Protein AF-A0AAU6Q3C9-F1 (afdb_monomer_lite)

Structure (mmCIF, N/CA/C/O backbone):
data_AF-A0AAU6Q3C9-F1
#
_entry.id   AF-A0AAU6Q3C9-F1
#
loop_
_atom_site.group_PDB
_atom_site.id
_atom_site.type_symbol
_atom_site.label_atom_id
_atom_site.label_alt_id
_atom_site.label_comp_id
_atom_site.label_asym_id
_atom_site.label_entity_id
_atom_site.label_seq_id
_atom_site.pdbx_PDB_ins_code
_atom_site.Cartn_x
_atom_site.Cartn_y
_atom_site.Cartn_z
_atom_site.occupancy
_atom_site.B_iso_or_equiv
_atom_site.auth_seq_id
_atom_site.auth_comp_id
_atom_site.auth_asym_id
_atom_site.auth_atom_id
_atom_site.pdbx_PDB_model_num
ATOM 1 N N . MET A 1 1 ? 7.154 -65.036 -29.642 1.00 40.91 1 MET A N 1
ATOM 2 C CA . MET A 1 1 ? 7.394 -64.283 -28.390 1.00 40.91 1 MET A CA 1
ATOM 3 C C . MET A 1 1 ? 7.791 -62.856 -28.754 1.00 40.91 1 MET A C 1
ATOM 5 O O . MET A 1 1 ? 8.910 -62.648 -29.196 1.00 40.91 1 MET A O 1
ATOM 9 N N . LYS A 1 2 ? 6.870 -61.889 -28.672 1.00 37.84 2 LYS A N 1
ATOM 10 C CA . LYS A 1 2 ? 7.148 -60.463 -28.916 1.00 37.84 2 LYS A CA 1
ATOM 11 C C . LYS A 1 2 ? 6.721 -59.708 -27.660 1.00 37.84 2 LYS A C 1
ATOM 13 O O . LYS A 1 2 ? 5.546 -59.730 -27.311 1.00 37.84 2 LYS A O 1
ATOM 18 N N . ARG A 1 3 ? 7.694 -59.165 -26.924 1.00 42.47 3 ARG A N 1
ATOM 19 C CA . ARG A 1 3 ? 7.469 -58.425 -25.677 1.00 42.47 3 ARG A CA 1
ATOM 20 C C . ARG A 1 3 ? 6.943 -57.035 -26.036 1.00 42.47 3 ARG A C 1
ATOM 22 O O . ARG A 1 3 ? 7.649 -56.276 -26.691 1.00 42.47 3 ARG A O 1
ATOM 29 N N . ALA A 1 4 ? 5.707 -56.739 -25.646 1.00 44.25 4 ALA A N 1
ATOM 30 C CA . ALA A 1 4 ? 5.153 -55.394 -25.712 1.00 44.25 4 ALA A CA 1
ATOM 31 C C . ALA A 1 4 ? 5.785 -54.554 -24.593 1.00 44.25 4 ALA A C 1
ATOM 33 O O . ALA A 1 4 ? 5.756 -54.935 -23.424 1.00 44.25 4 ALA A O 1
ATOM 34 N N . MET A 1 5 ? 6.420 -53.454 -24.982 1.00 45.34 5 MET A N 1
ATOM 35 C CA . MET A 1 5 ? 7.133 -52.533 -24.108 1.00 45.34 5 MET A CA 1
ATOM 36 C C . MET A 1 5 ? 6.183 -51.381 -23.773 1.00 45.34 5 MET A C 1
ATOM 38 O O . MET A 1 5 ? 5.871 -50.558 -24.631 1.00 45.34 5 MET A O 1
ATOM 42 N N . SER A 1 6 ? 5.666 -51.371 -22.545 1.00 46.47 6 SER A N 1
ATOM 43 C CA . SER A 1 6 ? 4.782 -50.320 -22.040 1.00 46.47 6 SER A CA 1
ATOM 44 C C . SER A 1 6 ? 5.583 -49.046 -21.768 1.00 46.47 6 SER A C 1
ATOM 46 O O . SER A 1 6 ? 6.403 -49.009 -20.854 1.00 46.47 6 SER A O 1
ATOM 48 N N . PHE A 1 7 ? 5.337 -47.997 -22.550 1.00 49.66 7 PHE A N 1
ATOM 49 C CA . PHE A 1 7 ? 5.794 -46.640 -22.253 1.00 49.66 7 PHE A CA 1
ATOM 50 C C . PHE A 1 7 ? 4.803 -45.982 -21.282 1.00 49.66 7 PHE A C 1
ATOM 52 O O . PHE A 1 7 ? 3.670 -45.679 -21.648 1.00 49.66 7 PHE A O 1
ATOM 59 N N . LEU A 1 8 ? 5.229 -45.768 -20.037 1.00 48.19 8 LEU A N 1
ATOM 60 C CA . LEU A 1 8 ? 4.531 -44.922 -19.068 1.00 48.19 8 LEU A CA 1
ATOM 61 C C . LEU A 1 8 ? 4.905 -43.457 -19.343 1.00 48.19 8 LEU A C 1
ATOM 63 O O . LEU A 1 8 ? 6.024 -43.037 -19.055 1.00 48.19 8 LEU A O 1
ATOM 67 N N . LEU A 1 9 ? 3.973 -42.682 -19.907 1.00 51.34 9 LEU A N 1
ATOM 68 C CA . LEU A 1 9 ? 4.063 -41.221 -19.941 1.00 51.34 9 LEU A CA 1
ATOM 69 C C . LEU A 1 9 ? 3.836 -40.682 -18.520 1.00 51.34 9 LEU A C 1
ATOM 71 O O . LEU A 1 9 ? 2.717 -40.710 -18.010 1.00 51.34 9 LEU A O 1
ATOM 75 N N . ALA A 1 10 ? 4.891 -40.176 -17.885 1.00 49.44 10 ALA A N 1
ATOM 76 C CA . ALA A 1 10 ? 4.773 -39.378 -16.672 1.00 49.44 10 ALA A CA 1
ATOM 77 C C . ALA A 1 10 ? 4.297 -37.967 -17.054 1.00 49.44 10 ALA A C 1
ATOM 79 O O . ALA A 1 10 ? 5.050 -37.178 -17.622 1.00 49.44 10 ALA A O 1
ATOM 80 N N . LEU A 1 11 ? 3.028 -37.668 -16.773 1.00 54.16 11 LEU A N 1
ATOM 81 C CA . LEU A 1 11 ? 2.445 -36.337 -16.914 1.00 54.16 11 LEU A CA 1
ATOM 82 C C . LEU A 1 11 ? 3.005 -35.439 -15.796 1.00 54.16 11 LEU A C 1
ATOM 84 O O . LEU A 1 11 ? 2.551 -35.483 -14.653 1.00 54.16 11 LEU A O 1
ATOM 88 N N . SER A 1 12 ? 4.027 -34.644 -16.099 1.00 46.59 12 SER A N 1
ATOM 89 C CA . SER A 1 12 ? 4.549 -33.611 -15.204 1.00 46.59 12 SER A CA 1
ATOM 90 C C . SER A 1 12 ? 3.593 -32.416 -15.191 1.00 46.59 12 SER A C 1
ATOM 92 O O . SER A 1 12 ? 3.668 -31.519 -16.028 1.00 46.59 12 SER A O 1
ATOM 94 N N . ALA A 1 13 ? 2.661 -32.411 -14.237 1.00 45.19 13 ALA A N 1
ATOM 95 C CA . ALA A 1 13 ? 1.837 -31.243 -13.953 1.00 45.19 13 ALA A CA 1
ATOM 96 C C . ALA A 1 13 ? 2.734 -30.090 -13.452 1.00 45.19 13 ALA A C 1
ATOM 98 O O . ALA A 1 13 ? 3.523 -30.298 -12.525 1.00 45.19 13 ALA A O 1
ATOM 99 N N . PRO A 1 14 ? 2.642 -28.876 -14.025 1.00 49.66 14 PRO A N 1
ATOM 100 C CA . PRO A 1 14 ? 3.373 -27.733 -13.505 1.00 49.66 14 PRO A CA 1
ATOM 101 C C . PRO A 1 14 ? 2.814 -27.373 -12.124 1.00 49.66 14 PRO A C 1
ATOM 103 O O . PRO A 1 14 ? 1.650 -27.002 -11.983 1.00 49.66 14 PRO A O 1
ATOM 106 N N . LEU A 1 15 ? 3.659 -27.478 -11.098 1.00 40.69 15 LEU A N 1
ATOM 107 C CA . LEU A 1 15 ? 3.404 -26.908 -9.779 1.00 40.69 15 LEU A CA 1
ATOM 108 C C . LEU A 1 15 ? 3.363 -25.385 -9.933 1.00 40.69 15 LEU A C 1
ATOM 110 O O . LEU A 1 15 ? 4.396 -24.718 -9.947 1.00 40.69 15 LEU A O 1
ATOM 114 N N . TRP A 1 16 ? 2.167 -24.826 -10.100 1.00 38.38 16 TRP A N 1
ATOM 115 C CA . TRP A 1 16 ? 1.968 -23.389 -9.980 1.00 38.38 16 TRP A CA 1
ATOM 116 C C . TRP A 1 16 ? 2.283 -22.992 -8.540 1.00 38.38 16 TRP A C 1
ATOM 118 O O . TRP A 1 16 ? 1.549 -23.336 -7.612 1.00 38.38 16 TRP A O 1
ATOM 128 N N . ALA A 1 17 ? 3.401 -22.291 -8.355 1.00 35.28 17 ALA A N 1
ATOM 129 C CA . ALA A 1 17 ? 3.717 -21.622 -7.107 1.00 35.28 17 ALA A CA 1
ATOM 130 C C . ALA A 1 17 ? 2.558 -20.672 -6.783 1.00 35.28 17 ALA A C 1
ATOM 132 O O . ALA A 1 17 ? 2.363 -19.660 -7.458 1.00 35.28 17 ALA A O 1
ATOM 133 N N . ARG A 1 18 ? 1.744 -21.024 -5.784 1.00 41.12 18 ARG A N 1
ATOM 134 C CA . ARG A 1 18 ? 0.745 -20.104 -5.245 1.00 41.12 18 ARG A CA 1
ATOM 135 C C . ARG A 1 18 ? 1.505 -18.930 -4.640 1.00 41.12 18 ARG A C 1
ATOM 137 O O . ARG A 1 18 ? 2.327 -19.130 -3.747 1.00 41.12 18 ARG A O 1
ATOM 144 N N . ALA A 1 19 ? 1.261 -17.725 -5.150 1.00 52.22 19 ALA A N 1
ATOM 145 C CA . ALA A 1 19 ? 1.649 -16.513 -4.449 1.00 52.22 19 ALA A CA 1
ATOM 146 C C . ALA A 1 19 ? 0.976 -16.566 -3.070 1.00 52.22 19 ALA A C 1
ATOM 148 O O . ALA A 1 19 ? -0.243 -16.694 -2.990 1.00 52.22 19 ALA A O 1
ATOM 149 N N . GLY A 1 20 ? 1.780 -16.601 -2.008 1.00 60.16 20 GLY A N 1
ATOM 150 C CA . GLY A 1 20 ? 1.268 -16.696 -0.645 1.00 60.16 20 GLY A CA 1
ATOM 151 C C . GLY A 1 20 ? 0.524 -15.423 -0.258 1.00 60.16 20 GLY A C 1
ATOM 152 O O . GLY A 1 20 ? 0.929 -14.329 -0.659 1.00 60.16 20 GLY A O 1
ATOM 153 N N . ALA A 1 21 ? -0.538 -15.582 0.528 1.00 72.38 21 ALA A N 1
ATOM 154 C CA . ALA A 1 21 ? -1.283 -14.480 1.117 1.00 72.38 21 ALA A CA 1
ATOM 155 C C . ALA A 1 21 ? -0.348 -13.484 1.800 1.00 72.38 21 ALA A C 1
ATOM 157 O O . ALA A 1 21 ? 0.540 -13.866 2.569 1.00 72.38 21 ALA A O 1
ATOM 158 N N . VAL A 1 22 ? -0.552 -12.196 1.529 1.00 88.69 22 VAL A N 1
ATOM 159 C CA . VAL A 1 22 ? 0.154 -11.143 2.255 1.00 88.69 22 VAL A CA 1
ATOM 160 C C . VAL A 1 22 ? -0.596 -10.869 3.545 1.00 88.69 22 VAL A C 1
ATOM 162 O O . VAL A 1 22 ? -1.643 -10.225 3.540 1.00 88.69 22 VAL A O 1
ATOM 165 N N . SER A 1 23 ? -0.037 -11.337 4.655 1.00 91.06 23 SER A N 1
ATOM 166 C CA . SER A 1 23 ? -0.514 -11.010 5.996 1.00 91.06 23 SER A CA 1
ATOM 167 C C . SER A 1 23 ? 0.362 -9.930 6.623 1.00 91.06 23 SER A C 1
ATOM 169 O O . SER A 1 23 ? 1.588 -10.035 6.640 1.00 91.06 23 SER A O 1
ATOM 171 N N . VAL A 1 24 ? -0.278 -8.894 7.159 1.00 92.19 24 VAL A N 1
ATOM 172 C CA . VAL A 1 24 ? 0.347 -7.846 7.967 1.00 92.19 24 VAL A CA 1
ATOM 173 C C . VAL A 1 24 ? -0.228 -7.911 9.375 1.00 92.19 24 VAL A C 1
ATOM 175 O O . VAL A 1 24 ? -1.440 -7.919 9.572 1.00 92.19 24 VAL A O 1
ATOM 178 N N . SER A 1 25 ? 0.642 -7.975 10.372 1.00 94.62 25 SER A N 1
ATOM 179 C CA . SER A 1 25 ? 0.237 -8.020 11.775 1.00 94.62 25 SER A CA 1
ATOM 180 C C . SER A 1 25 ? 1.236 -7.275 12.635 1.00 94.62 25 SER A C 1
ATOM 182 O O . SER A 1 25 ? 2.429 -7.250 12.326 1.00 94.62 25 SER A O 1
ATOM 184 N N . GLY A 1 26 ? 0.763 -6.704 13.732 1.00 95.06 26 GLY A N 1
ATOM 185 C CA . GLY A 1 26 ? 1.605 -5.894 14.592 1.00 95.06 26 GLY A CA 1
ATOM 186 C C . GLY A 1 26 ? 0.891 -5.403 15.835 1.00 95.06 26 GLY A C 1
ATOM 187 O O . GLY A 1 26 ? -0.213 -5.847 16.154 1.00 95.06 26 GLY A O 1
ATOM 188 N N . ALA A 1 27 ? 1.552 -4.486 16.530 1.00 95.50 27 ALA A N 1
ATOM 189 C CA . ALA A 1 27 ? 1.022 -3.833 17.712 1.00 95.50 27 ALA A CA 1
ATOM 190 C C . ALA A 1 27 ? 0.244 -2.564 17.343 1.00 95.50 27 ALA A C 1
ATOM 192 O O . ALA A 1 27 ? 0.557 -1.890 16.359 1.00 95.50 27 ALA A O 1
ATOM 193 N N . VAL A 1 28 ? -0.746 -2.221 18.160 1.00 94.81 28 VAL A N 1
ATOM 194 C CA . VAL A 1 28 ? -1.451 -0.938 18.099 1.00 94.81 28 VAL A CA 1
ATOM 195 C C . VAL A 1 28 ? -0.877 -0.026 19.176 1.00 94.81 28 VAL A C 1
ATOM 197 O O . VAL A 1 28 ? -0.826 -0.392 20.348 1.00 94.81 28 VAL A O 1
ATOM 200 N N . ALA A 1 29 ? -0.435 1.162 18.781 1.00 91.25 29 ALA A N 1
ATOM 201 C CA . ALA A 1 29 ? -0.008 2.213 19.687 1.00 91.25 29 ALA A CA 1
ATOM 202 C C . ALA A 1 29 ? -1.079 3.308 19.739 1.00 91.25 29 ALA A C 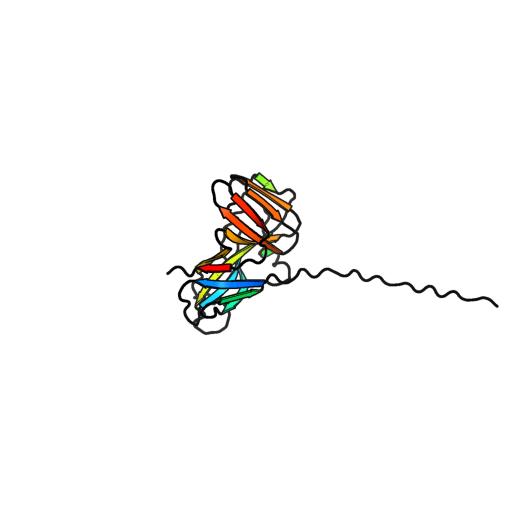1
ATOM 204 O O . ALA A 1 29 ? -1.427 3.913 18.723 1.00 91.25 29 ALA A O 1
ATOM 205 N N . GLY A 1 30 ? -1.595 3.562 20.941 1.00 86.44 30 GLY A N 1
ATOM 206 C CA . GLY A 1 30 ? -2.732 4.451 21.179 1.00 86.44 30 GLY A CA 1
ATOM 207 C C . GLY A 1 30 ? -3.953 3.687 21.688 1.00 86.44 30 GLY A C 1
ATOM 208 O O . GLY A 1 30 ? -3.883 2.491 21.952 1.00 86.44 30 GLY A O 1
ATOM 209 N N . GLU A 1 31 ? -5.064 4.396 21.854 1.00 84.81 31 GLU A N 1
ATOM 210 C CA . GLU A 1 31 ? -6.320 3.820 22.335 1.00 84.81 31 GLU A CA 1
ATOM 211 C C . GLU A 1 31 ? -7.266 3.618 21.148 1.00 84.81 31 GLU A C 1
ATOM 213 O O . GLU A 1 31 ? -7.637 4.573 20.462 1.00 84.81 31 GLU A O 1
ATOM 218 N N . ALA A 1 32 ? -7.618 2.362 20.875 1.00 86.31 32 ALA A N 1
ATOM 219 C CA . ALA A 1 32 ? -8.642 2.008 19.904 1.00 86.31 32 ALA A CA 1
ATOM 220 C C . ALA A 1 32 ? -9.980 1.854 20.633 1.00 86.31 32 ALA A C 1
ATOM 222 O O . ALA A 1 32 ? -10.079 1.081 21.586 1.00 86.31 32 ALA A O 1
ATOM 223 N N . ALA A 1 33 ? -11.023 2.546 20.170 1.00 88.69 33 ALA A N 1
ATOM 224 C CA . ALA A 1 33 ? -12.377 2.239 20.623 1.00 88.69 33 ALA A CA 1
ATOM 225 C C . ALA A 1 33 ? -12.741 0.790 20.227 1.00 88.69 33 ALA A C 1
ATOM 227 O O . ALA A 1 33 ? -12.234 0.321 19.203 1.00 88.69 33 ALA A O 1
ATOM 228 N N . PRO A 1 34 ? -13.623 0.093 20.970 1.00 87.50 34 PRO A N 1
ATOM 229 C CA . PRO A 1 34 ? -13.934 -1.322 20.727 1.00 87.50 34 PRO A CA 1
ATOM 230 C C . PRO A 1 34 ? -14.396 -1.648 19.300 1.00 87.50 34 PRO A C 1
ATOM 232 O O . PRO A 1 34 ? -14.120 -2.735 18.807 1.00 87.50 34 PRO A O 1
ATOM 235 N N . GLU A 1 35 ? -15.045 -0.693 18.631 1.00 92.69 35 GLU A N 1
ATOM 236 C CA . GLU A 1 35 ? -15.566 -0.844 17.266 1.00 92.69 35 GLU A CA 1
ATOM 237 C C . GLU A 1 35 ? -14.577 -0.372 16.189 1.00 92.69 35 GLU A C 1
ATOM 239 O O . GLU A 1 35 ? -14.930 -0.223 15.019 1.00 92.69 35 GLU A O 1
ATOM 244 N N . THR A 1 36 ? -13.327 -0.086 16.564 1.00 94.81 36 THR A N 1
ATOM 245 C CA . THR A 1 36 ? -12.322 0.372 15.604 1.00 94.81 36 THR A CA 1
ATOM 246 C C . THR A 1 36 ? -11.863 -0.792 14.743 1.00 94.81 36 THR A C 1
ATOM 248 O O . THR A 1 36 ? -11.388 -1.816 15.242 1.00 94.81 36 THR A O 1
ATOM 251 N N . ARG A 1 37 ? -11.919 -0.599 13.429 1.00 96.31 37 ARG A N 1
ATOM 252 C CA . ARG A 1 37 ? -11.448 -1.577 12.450 1.00 96.31 37 ARG A CA 1
ATOM 253 C C . ARG A 1 37 ? -10.316 -1.001 11.621 1.00 96.31 37 ARG A C 1
ATOM 255 O O . ARG A 1 37 ? -10.262 0.205 11.385 1.00 96.31 37 ARG A O 1
ATOM 262 N N . LEU A 1 38 ? -9.398 -1.868 11.214 1.00 96.75 38 LEU A N 1
ATOM 263 C CA . LEU A 1 38 ? -8.338 -1.579 10.258 1.00 96.75 38 LEU A CA 1
ATOM 264 C C . LEU A 1 38 ? -8.723 -2.186 8.915 1.00 96.75 38 LEU A C 1
ATOM 266 O O . LEU A 1 38 ? -8.904 -3.398 8.812 1.00 96.75 38 LEU A O 1
ATOM 270 N N . ALA A 1 39 ? -8.754 -1.346 7.889 1.00 97.31 39 ALA A N 1
ATOM 271 C CA . ALA A 1 39 ? -9.045 -1.732 6.523 1.00 97.31 39 ALA A CA 1
ATOM 272 C C . ALA A 1 39 ? -7.857 -1.433 5.609 1.00 97.31 39 ALA A C 1
ATOM 274 O O . ALA A 1 39 ? -7.250 -0.361 5.672 1.00 97.31 39 ALA A O 1
ATOM 275 N N . ALA A 1 40 ? -7.566 -2.364 4.708 1.00 97.56 40 ALA A N 1
ATOM 276 C CA . ALA A 1 40 ? -6.648 -2.154 3.603 1.00 97.56 40 ALA A CA 1
ATOM 277 C C . ALA A 1 40 ? -7.446 -1.798 2.350 1.00 97.56 40 ALA A C 1
ATOM 279 O O . ALA A 1 40 ? -8.340 -2.540 1.940 1.00 97.56 40 ALA A O 1
ATOM 280 N N . TRP A 1 41 ? -7.109 -0.673 1.731 1.00 98.12 41 TRP A N 1
ATOM 281 C CA . TRP A 1 41 ? -7.816 -0.132 0.578 1.00 98.12 41 TRP A CA 1
ATOM 2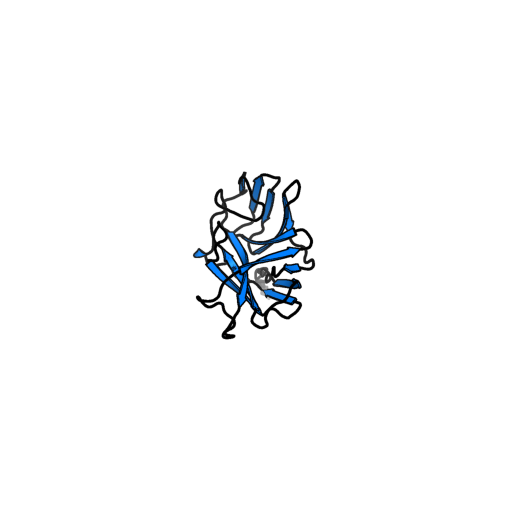82 C C . TRP A 1 41 ? -6.894 -0.057 -0.626 1.00 98.12 41 TRP A C 1
ATOM 284 O O . TRP A 1 41 ? -5.785 0.465 -0.528 1.00 98.12 41 TRP A O 1
ATOM 294 N N . ALA A 1 42 ? -7.386 -0.516 -1.776 1.00 98.19 42 ALA A N 1
ATOM 295 C CA . ALA A 1 42 ? -6.833 -0.102 -3.054 1.00 98.19 42 ALA A CA 1
ATOM 296 C C . ALA A 1 42 ? -7.072 1.401 -3.216 1.00 98.19 42 ALA A C 1
ATOM 298 O O . ALA A 1 42 ? -8.194 1.877 -2.997 1.00 98.19 42 ALA A O 1
ATOM 299 N N . VAL A 1 43 ? -6.034 2.132 -3.614 1.00 98.00 43 VAL A N 1
ATOM 300 C CA . VAL A 1 43 ? -6.106 3.584 -3.789 1.00 98.00 43 VAL A CA 1
ATOM 301 C C . VAL A 1 43 ? -5.817 4.016 -5.221 1.00 98.00 43 VAL A C 1
ATOM 303 O O . VAL A 1 43 ? -5.179 3.302 -5.997 1.00 98.00 43 VAL A O 1
ATOM 306 N N . SER A 1 44 ? -6.308 5.202 -5.577 1.00 95.56 44 SER A N 1
ATOM 307 C CA . SER A 1 44 ? -5.952 5.871 -6.826 1.00 95.56 44 SER A CA 1
ATOM 308 C C . SER A 1 44 ? -4.456 6.223 -6.845 1.00 95.56 44 SER A C 1
ATOM 310 O O . SER A 1 44 ? -3.826 6.248 -5.785 1.00 95.56 44 SER A O 1
ATOM 312 N N . PRO A 1 45 ? -3.883 6.591 -8.009 1.00 91.88 45 PRO A N 1
ATOM 313 C CA . PRO A 1 45 ? -2.496 7.057 -8.092 1.00 91.88 45 PRO A CA 1
ATOM 314 C C . PRO A 1 45 ? -2.166 8.258 -7.203 1.00 91.88 45 PRO A C 1
ATOM 316 O O . PRO A 1 45 ? -0.991 8.568 -7.081 1.00 91.88 45 PRO A O 1
ATOM 319 N N . PHE A 1 46 ? -3.182 8.927 -6.640 1.00 90.00 46 PHE A N 1
ATOM 320 C CA . PHE A 1 46 ? -3.083 10.089 -5.755 1.00 90.00 46 PHE A CA 1
ATOM 321 C C . PHE A 1 46 ? -3.444 9.760 -4.294 1.00 90.00 46 PHE A C 1
ATOM 323 O O . PHE A 1 46 ? -3.630 10.661 -3.478 1.00 90.00 46 PHE A O 1
ATOM 330 N N . GLY A 1 47 ? -3.612 8.477 -3.957 1.00 91.75 47 GLY A N 1
ATOM 331 C CA . GLY A 1 47 ? -3.893 8.017 -2.597 1.00 91.75 47 GLY A CA 1
ATOM 332 C C . GLY A 1 47 ? -5.358 8.074 -2.156 1.00 91.75 47 GLY A C 1
ATOM 333 O O . GLY A 1 47 ? -5.624 7.876 -0.973 1.00 91.75 47 GLY A O 1
ATOM 334 N N . GLN A 1 48 ? -6.315 8.319 -3.057 1.00 94.88 48 GLN A N 1
ATOM 335 C CA . GLN A 1 48 ? -7.741 8.319 -2.700 1.00 94.88 48 GLN A CA 1
ATOM 336 C C . GLN A 1 48 ? -8.269 6.880 -2.570 1.00 94.88 48 GLN A C 1
ATOM 338 O O . GLN A 1 48 ? -8.020 6.087 -3.481 1.00 94.88 48 GLN A O 1
ATOM 343 N N . PRO A 1 49 ? -9.009 6.523 -1.503 1.00 96.56 49 PRO A N 1
ATOM 344 C CA . PRO A 1 49 ? -9.565 5.180 -1.338 1.00 96.56 49 PRO A CA 1
ATOM 345 C C . PRO A 1 49 ? -10.590 4.859 -2.432 1.00 96.56 49 PRO A C 1
ATOM 347 O O . PRO A 1 49 ? -11.522 5.625 -2.660 1.00 96.56 49 PRO A O 1
ATOM 350 N N . LEU A 1 50 ? -10.413 3.717 -3.106 1.00 96.81 50 LEU A N 1
ATOM 351 C CA . LEU A 1 50 ? -11.306 3.242 -4.170 1.00 96.81 50 LEU A CA 1
ATOM 352 C C . LEU A 1 50 ? -12.141 2.042 -3.726 1.00 96.81 50 LEU A C 1
ATOM 354 O O . LEU A 1 50 ? -13.354 2.023 -3.912 1.00 96.81 50 LEU A O 1
ATOM 358 N N . GLN A 1 51 ? -11.489 1.020 -3.166 1.00 96.88 51 GLN A N 1
ATOM 359 C CA . GLN A 1 51 ? -12.158 -0.209 -2.744 1.00 96.88 51 GLN A CA 1
ATOM 360 C C . GLN A 1 51 ? -11.422 -0.869 -1.577 1.00 96.88 51 GLN A C 1
ATOM 362 O O . GLN A 1 51 ? -10.202 -1.040 -1.635 1.00 96.88 51 GLN A O 1
ATOM 367 N N . ALA A 1 52 ? -12.167 -1.304 -0.559 1.00 96.38 52 ALA A N 1
ATOM 368 C CA . ALA A 1 52 ? -11.641 -2.175 0.482 1.00 96.38 52 ALA A CA 1
ATOM 369 C C . ALA A 1 52 ? -11.225 -3.530 -0.118 1.00 96.38 52 ALA A C 1
ATOM 371 O O . ALA A 1 52 ? -11.947 -4.132 -0.919 1.00 96.38 52 ALA A O 1
ATOM 372 N N . LEU A 1 53 ? -10.040 -3.995 0.260 1.00 96.31 53 LEU A N 1
ATOM 373 C CA . LEU A 1 53 ? -9.489 -5.293 -0.132 1.00 96.31 53 LEU A CA 1
ATOM 374 C C . LEU A 1 53 ? -9.524 -6.293 1.017 1.00 96.31 53 LEU A C 1
ATOM 376 O O . LEU A 1 53 ? -9.672 -7.489 0.786 1.00 96.31 53 LEU A O 1
ATOM 380 N N . ALA A 1 54 ? -9.350 -5.799 2.238 1.00 95.38 54 ALA A N 1
ATOM 381 C CA . ALA A 1 54 ? -9.357 -6.595 3.447 1.00 95.38 54 ALA A CA 1
ATOM 382 C C . ALA A 1 54 ? -9.713 -5.716 4.639 1.00 95.38 54 ALA A C 1
ATOM 384 O O . ALA A 1 54 ? -9.499 -4.501 4.615 1.00 95.38 54 ALA A O 1
ATOM 385 N N . ASP A 1 55 ? -10.212 -6.365 5.680 1.00 95.06 55 ASP A N 1
ATOM 386 C CA . ASP A 1 55 ? -10.683 -5.715 6.884 1.00 95.06 55 ASP A CA 1
ATOM 387 C C . ASP A 1 55 ? -10.431 -6.602 8.109 1.00 95.06 55 ASP A C 1
ATOM 389 O O . ASP A 1 55 ? -10.496 -7.831 8.022 1.00 95.06 55 ASP A O 1
ATOM 393 N N . SER A 1 56 ? -10.126 -5.986 9.248 1.00 94.81 56 SER A N 1
ATOM 394 C CA . SER A 1 56 ? -9.956 -6.667 10.528 1.00 94.81 56 SER A CA 1
ATOM 395 C C . SER A 1 56 ? -10.363 -5.766 11.690 1.00 94.81 56 SER A C 1
ATOM 397 O O . SER A 1 56 ? -10.012 -4.585 11.717 1.00 94.81 56 SER A O 1
ATOM 399 N N . ALA A 1 57 ? -11.039 -6.332 12.690 1.00 94.38 57 ALA A N 1
ATOM 400 C CA . ALA A 1 57 ? -11.223 -5.653 13.968 1.00 94.38 57 ALA A CA 1
ATOM 401 C C . ALA A 1 57 ? -9.863 -5.435 14.647 1.00 94.38 57 ALA A C 1
ATOM 403 O O . ALA A 1 57 ? -9.003 -6.322 14.623 1.00 94.38 57 ALA A O 1
ATOM 404 N N . LEU A 1 58 ? -9.675 -4.273 15.275 1.00 93.62 58 LEU A N 1
ATOM 405 C CA . LEU A 1 58 ? -8.537 -4.075 16.161 1.00 93.62 58 LEU A CA 1
ATOM 406 C C . LEU A 1 58 ? -8.794 -4.801 17.481 1.00 93.62 58 LEU A C 1
ATOM 408 O O . LEU A 1 58 ? -9.843 -4.656 18.101 1.00 93.62 58 LEU A O 1
ATOM 412 N N . THR A 1 59 ? -7.808 -5.569 17.929 1.00 84.69 59 THR A N 1
ATOM 413 C CA . THR A 1 59 ? -7.756 -6.061 19.310 1.00 84.69 59 THR A CA 1
ATOM 414 C C . THR A 1 59 ? -6.910 -5.087 20.124 1.00 84.69 59 THR A C 1
ATOM 416 O O . THR A 1 59 ? -6.011 -4.471 19.560 1.00 84.69 59 THR A O 1
ATOM 419 N N . ALA A 1 60 ? -7.210 -4.899 21.413 1.00 73.69 60 ALA A N 1
ATOM 420 C CA . ALA A 1 60 ? -6.745 -3.750 22.207 1.00 73.69 60 ALA A CA 1
ATOM 421 C C . ALA A 1 60 ? -5.255 -3.367 22.037 1.00 73.69 60 ALA A C 1
ATOM 423 O O . ALA A 1 60 ? -4.935 -2.184 22.044 1.00 73.69 60 ALA A O 1
ATOM 424 N N . ASP A 1 61 ? -4.356 -4.335 21.847 1.00 88.31 61 ASP A N 1
ATOM 425 C CA . ASP A 1 61 ? -2.922 -4.120 21.634 1.00 88.31 61 ASP A CA 1
ATOM 426 C C . ASP A 1 61 ? -2.407 -4.579 20.256 1.00 88.31 61 ASP A C 1
ATOM 428 O O . ASP A 1 61 ? -1.213 -4.436 19.984 1.00 88.31 61 ASP A O 1
ATOM 432 N N . ARG A 1 62 ? -3.248 -5.152 19.380 1.00 93.69 62 ARG A N 1
ATOM 433 C CA . ARG A 1 62 ? -2.803 -5.828 18.145 1.00 93.69 62 ARG A CA 1
ATOM 434 C C . ARG A 1 62 ? -3.759 -5.699 16.971 1.00 93.69 62 ARG A C 1
ATOM 436 O O . ARG A 1 62 ? -4.978 -5.623 17.118 1.00 93.69 62 ARG A O 1
ATOM 443 N N . PHE A 1 63 ? -3.182 -5.798 15.781 1.00 94.81 63 PHE A N 1
ATOM 444 C CA . PHE A 1 63 ? -3.911 -5.966 14.532 1.00 94.81 63 PHE A CA 1
ATOM 445 C C . PHE A 1 63 ? -3.357 -7.155 13.747 1.00 94.81 63 PHE A C 1
ATOM 447 O O . PHE A 1 63 ? -2.172 -7.490 13.843 1.00 94.81 63 PHE A O 1
ATOM 454 N N . ALA A 1 64 ? -4.213 -7.768 12.937 1.00 94.44 64 ALA A N 1
ATOM 455 C CA . ALA A 1 64 ? -3.829 -8.768 11.954 1.00 94.44 64 ALA A CA 1
ATOM 456 C C . ALA A 1 64 ? -4.780 -8.674 10.761 1.00 94.44 64 ALA A C 1
ATOM 458 O O . ALA A 1 64 ? -5.986 -8.845 10.912 1.00 94.44 64 ALA A O 1
ATOM 459 N N . LEU A 1 65 ? -4.232 -8.413 9.580 1.00 93.94 65 LEU A N 1
ATOM 460 C CA . LEU A 1 65 ? -4.977 -8.236 8.343 1.00 93.94 65 LEU A CA 1
ATOM 461 C C . LEU A 1 65 ? -4.312 -9.055 7.241 1.00 93.94 65 LEU A C 1
ATOM 463 O O . LEU A 1 65 ? -3.089 -9.074 7.120 1.00 93.94 65 LEU A O 1
ATOM 467 N N . THR A 1 66 ? -5.115 -9.736 6.430 1.00 94.81 66 THR A N 1
ATOM 468 C CA . THR A 1 66 ? -4.623 -10.545 5.309 1.00 94.81 66 THR A CA 1
ATOM 469 C C . THR A 1 66 ? -5.229 -10.036 4.015 1.00 94.81 66 THR A C 1
ATOM 471 O O . THR A 1 66 ? -6.447 -9.944 3.898 1.00 94.81 66 THR A O 1
ATOM 474 N N . LEU A 1 67 ? -4.375 -9.685 3.056 1.00 94.06 67 LEU A N 1
ATOM 475 C CA . LEU A 1 67 ? -4.788 -9.276 1.719 1.00 94.06 67 LEU A CA 1
ATOM 476 C C . LEU A 1 67 ? -5.187 -10.494 0.874 1.00 94.06 67 LEU A C 1
ATOM 478 O O . LEU A 1 67 ? -4.632 -11.576 1.072 1.00 94.06 67 LEU A O 1
ATOM 482 N N . PRO A 1 68 ? -6.095 -10.325 -0.103 1.00 92.81 68 PRO A N 1
ATOM 483 C CA . PRO A 1 68 ? -6.444 -11.394 -1.032 1.00 92.81 68 PRO A CA 1
ATOM 484 C C . PRO A 1 68 ? -5.243 -11.867 -1.863 1.00 92.81 68 PRO A C 1
ATOM 486 O O . PRO A 1 68 ? -4.492 -11.049 -2.393 1.00 92.81 68 PRO A O 1
ATOM 489 N N . ASP A 1 69 ? -5.123 -13.179 -2.077 1.00 89.44 69 ASP A N 1
ATOM 490 C CA . ASP A 1 69 ? -4.093 -13.771 -2.953 1.00 89.44 69 ASP A CA 1
ATOM 491 C C . ASP A 1 69 ? -4.257 -13.346 -4.418 1.00 89.44 69 ASP A C 1
ATOM 493 O O . ASP A 1 69 ? -3.294 -13.267 -5.184 1.00 89.44 69 ASP A O 1
ATOM 497 N N . ALA A 1 70 ? -5.506 -13.105 -4.824 1.00 90.81 70 ALA A N 1
ATOM 498 C CA . ALA A 1 70 ? -5.854 -12.767 -6.191 1.00 90.81 70 ALA A CA 1
ATOM 499 C C . ALA A 1 70 ? -5.349 -11.371 -6.578 1.00 90.81 70 ALA A C 1
ATOM 501 O O . ALA A 1 70 ? -5.308 -10.442 -5.770 1.00 90.81 70 ALA A O 1
ATOM 502 N N . ALA A 1 71 ? -5.028 -11.209 -7.863 1.00 94.19 71 ALA A N 1
ATOM 503 C CA . ALA A 1 71 ? -4.736 -9.898 -8.419 1.00 94.19 71 ALA A CA 1
ATOM 504 C C . ALA A 1 71 ? -5.936 -8.948 -8.221 1.00 94.19 71 ALA A C 1
ATOM 506 O O . ALA A 1 71 ? -7.075 -9.359 -8.472 1.00 94.19 71 ALA A O 1
ATOM 507 N N . PRO A 1 72 ? -5.710 -7.672 -7.856 1.00 96.31 72 PRO A N 1
ATOM 508 C CA . PRO A 1 72 ? -6.772 -6.670 -7.792 1.00 96.31 72 PRO A CA 1
ATOM 509 C C . PRO A 1 72 ? -7.528 -6.564 -9.118 1.00 96.31 72 PRO A C 1
ATOM 511 O O . PRO A 1 72 ? -6.944 -6.790 -10.179 1.00 96.31 72 PRO A O 1
ATOM 514 N N . ALA A 1 73 ? -8.811 -6.200 -9.091 1.00 96.81 73 ALA A N 1
ATOM 515 C CA . ALA A 1 73 ? -9.595 -5.992 -10.312 1.00 96.81 73 ALA A CA 1
ATOM 516 C C . ALA A 1 73 ? -8.937 -4.942 -11.227 1.00 96.81 73 ALA A C 1
ATOM 518 O O . ALA A 1 73 ? -8.338 -3.990 -10.736 1.00 96.81 73 ALA A O 1
ATOM 519 N N . GLU A 1 74 ? -9.079 -5.072 -12.550 1.00 96.62 74 GLU A N 1
ATOM 520 C CA . GLU A 1 74 ? -8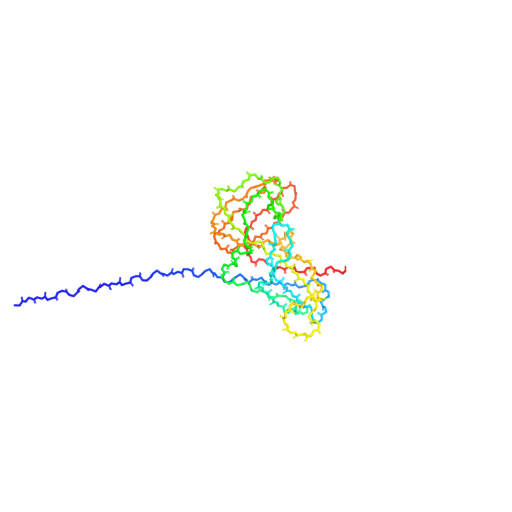.410 -4.179 -13.515 1.00 96.62 74 GLU A CA 1
ATOM 521 C C . GLU A 1 74 ? -8.714 -2.695 -13.288 1.00 96.62 74 GLU A C 1
ATOM 523 O O . GLU A 1 74 ? -7.811 -1.872 -13.360 1.00 96.62 74 GLU A O 1
ATOM 528 N N . ARG A 1 75 ? -9.951 -2.364 -12.899 1.00 97.06 75 ARG A N 1
ATOM 529 C CA . ARG A 1 75 ? -10.375 -0.995 -12.549 1.00 97.06 75 ARG A CA 1
ATOM 530 C C . ARG A 1 75 ? -9.625 -0.370 -11.361 1.00 97.06 75 ARG A C 1
ATOM 532 O O . ARG A 1 75 ? -9.707 0.835 -11.169 1.00 97.06 75 ARG A O 1
ATOM 539 N N . LEU A 1 76 ? -8.963 -1.183 -10.535 1.00 97.81 76 LEU A N 1
ATOM 540 C CA . LEU A 1 76 ? -8.160 -0.744 -9.386 1.00 97.81 76 LEU A CA 1
ATOM 541 C C . LEU A 1 76 ? -6.672 -0.627 -9.739 1.00 97.81 76 LEU A C 1
ATOM 543 O O . LEU A 1 76 ? -5.853 -0.308 -8.877 1.00 97.81 76 LEU A O 1
ATOM 547 N N . ARG A 1 77 ? -6.299 -0.952 -10.980 1.00 97.19 77 ARG A N 1
ATOM 548 C CA . ARG A 1 77 ? -4.924 -0.896 -11.465 1.00 97.19 77 ARG A CA 1
ATOM 549 C C . ARG A 1 77 ? -4.723 0.395 -12.243 1.00 97.19 77 ARG A C 1
ATOM 551 O O . ARG A 1 77 ? -5.606 0.843 -12.968 1.00 97.19 77 ARG A O 1
ATOM 558 N N . PHE A 1 78 ? -3.532 0.960 -12.142 1.00 97.56 78 PHE A N 1
ATOM 559 C CA . PHE A 1 78 ? -3.125 2.125 -12.916 1.00 97.56 78 PHE A CA 1
ATOM 560 C C . PHE A 1 78 ? -1.768 1.889 -13.566 1.00 97.56 78 PHE A C 1
ATOM 562 O O . PHE A 1 78 ? -0.946 1.136 -13.047 1.00 97.56 78 PHE A O 1
ATOM 569 N N . ALA A 1 79 ? -1.529 2.528 -14.711 1.00 97.81 79 ALA A N 1
ATOM 570 C CA . ALA A 1 79 ? -0.214 2.523 -15.341 1.00 97.81 79 ALA A CA 1
ATOM 571 C C . ALA A 1 79 ? 0.780 3.305 -14.472 1.00 97.81 79 ALA A C 1
ATOM 573 O O . ALA A 1 79 ? 0.511 4.449 -14.103 1.00 97.81 79 ALA A O 1
ATOM 574 N N . VAL A 1 80 ? 1.922 2.697 -14.152 1.00 97.81 80 VAL A N 1
ATOM 575 C CA . VAL A 1 80 ? 2.985 3.375 -13.405 1.00 97.81 80 VAL A CA 1
ATOM 576 C C . VAL A 1 80 ? 3.674 4.381 -14.326 1.00 97.81 80 VAL A C 1
ATOM 578 O O . VAL A 1 80 ? 4.171 4.014 -15.389 1.00 97.81 80 VAL A O 1
ATOM 581 N N . GLY A 1 81 ? 3.717 5.645 -13.911 1.00 96.38 81 GLY A N 1
ATOM 582 C CA . GLY A 1 81 ? 4.336 6.730 -14.669 1.00 96.38 81 GLY A CA 1
ATOM 583 C C . GLY A 1 81 ? 4.482 8.006 -13.841 1.00 96.38 81 GLY A C 1
ATOM 584 O O . GLY A 1 81 ? 4.460 7.966 -12.615 1.00 96.38 81 GLY A O 1
ATOM 585 N N . GLU A 1 82 ? 4.558 9.153 -14.514 1.00 94.94 82 GLU A N 1
ATOM 586 C CA . GLU A 1 82 ? 4.765 10.474 -13.890 1.00 94.94 82 GLU A CA 1
ATOM 587 C C . GLU A 1 82 ? 3.690 10.871 -12.864 1.00 94.94 82 GLU A C 1
ATOM 589 O O . GLU A 1 82 ? 3.937 11.697 -11.993 1.00 94.94 82 GLU A O 1
ATOM 594 N N . ARG A 1 83 ? 2.490 10.284 -12.955 1.00 92.62 83 ARG A N 1
ATOM 595 C CA . ARG A 1 83 ? 1.373 10.542 -12.030 1.00 92.62 83 ARG A CA 1
ATOM 596 C C . ARG A 1 83 ? 1.352 9.616 -10.813 1.00 92.62 83 ARG A C 1
ATOM 598 O O . ARG A 1 83 ? 0.453 9.740 -9.989 1.00 92.62 83 ARG A O 1
ATOM 605 N N . THR A 1 84 ? 2.281 8.670 -10.714 1.00 94.38 84 THR A N 1
ATOM 606 C CA . THR A 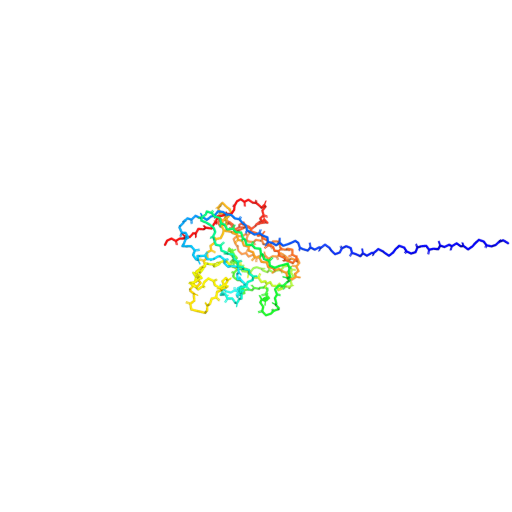1 84 ? 2.359 7.749 -9.578 1.00 94.38 84 THR A CA 1
ATOM 607 C C . THR A 1 84 ? 2.844 8.490 -8.333 1.00 94.38 84 THR A C 1
ATOM 609 O O . THR A 1 84 ? 3.981 8.956 -8.316 1.00 94.38 84 THR A O 1
ATOM 612 N N . SER A 1 85 ? 2.037 8.547 -7.268 1.00 92.50 85 SER A N 1
ATOM 613 C CA . SER A 1 85 ? 2.438 9.150 -5.988 1.00 92.50 85 SER A CA 1
ATOM 614 C C . SER A 1 85 ? 2.686 8.101 -4.897 1.00 92.50 85 SER A C 1
ATOM 616 O O . SER A 1 85 ? 1.938 8.001 -3.926 1.00 92.50 85 SER A O 1
ATOM 618 N N . TRP A 1 86 ? 3.746 7.305 -5.041 1.00 96.25 86 TRP A N 1
ATOM 619 C CA . TRP A 1 86 ? 4.142 6.352 -3.997 1.00 96.25 86 TRP A CA 1
ATOM 620 C C . TRP A 1 86 ? 4.901 7.028 -2.848 1.00 96.25 86 TRP A C 1
ATOM 622 O O . TRP A 1 86 ? 5.543 8.062 -3.059 1.00 96.25 86 TRP A O 1
ATOM 632 N N . PRO A 1 87 ? 4.900 6.447 -1.632 1.00 95.38 87 PRO A N 1
ATOM 633 C CA . PRO A 1 87 ? 5.671 6.978 -0.513 1.00 95.38 87 PRO A CA 1
ATOM 634 C C . PRO A 1 87 ? 7.146 7.154 -0.886 1.00 95.38 87 PRO A C 1
ATOM 636 O O . PRO A 1 87 ? 7.806 6.203 -1.297 1.00 95.38 87 PRO A O 1
ATOM 639 N N . GLY A 1 88 ? 7.661 8.379 -0.757 1.00 95.06 88 GLY A N 1
ATOM 640 C CA . GLY A 1 88 ? 9.051 8.719 -1.078 1.00 95.06 88 GLY A CA 1
ATOM 641 C C . GLY A 1 88 ? 9.387 8.828 -2.567 1.00 95.06 88 GLY A C 1
ATOM 642 O O . GLY A 1 88 ? 10.506 9.224 -2.885 1.00 95.06 88 GLY A O 1
ATOM 643 N N . LEU A 1 89 ? 8.461 8.508 -3.475 1.00 96.38 89 LEU A N 1
ATOM 644 C CA . LEU A 1 89 ? 8.667 8.699 -4.905 1.00 96.38 89 LEU A CA 1
ATOM 645 C C . LEU A 1 89 ? 8.444 10.174 -5.250 1.00 96.38 89 LEU A C 1
ATOM 647 O O . LEU A 1 89 ? 7.328 10.682 -5.196 1.00 96.38 89 LEU A O 1
ATOM 651 N N . VAL A 1 90 ? 9.528 10.844 -5.617 1.00 94.56 90 VAL A N 1
ATOM 652 C CA . VAL A 1 90 ? 9.542 12.204 -6.166 1.00 94.56 90 VAL A CA 1
ATOM 653 C C . VAL A 1 90 ? 10.288 12.176 -7.493 1.00 94.56 90 VAL A C 1
ATOM 655 O O . VAL A 1 90 ? 11.084 11.262 -7.701 1.00 94.56 90 VAL A O 1
ATOM 658 N N . ASP A 1 91 ? 10.033 13.138 -8.382 1.00 95.12 91 ASP A N 1
ATOM 659 C CA . ASP A 1 91 ? 10.701 13.269 -9.687 1.00 95.12 91 ASP A CA 1
ATOM 660 C C . ASP A 1 91 ? 10.834 11.925 -10.421 1.00 95.12 91 ASP A C 1
ATOM 662 O O . ASP A 1 91 ? 11.930 11.369 -10.542 1.00 95.12 91 ASP A O 1
ATOM 666 N N . PHE A 1 92 ? 9.698 11.354 -10.837 1.00 96.94 92 PHE A N 1
ATOM 667 C CA . PHE A 1 92 ? 9.655 10.050 -11.501 1.00 96.94 92 PHE A CA 1
ATOM 668 C C . PHE A 1 92 ? 10.671 9.986 -12.650 1.00 96.94 92 PHE A C 1
ATOM 670 O O . PHE A 1 92 ? 10.596 10.750 -13.608 1.00 96.94 92 PHE A O 1
ATOM 677 N N . ALA A 1 93 ? 11.611 9.047 -12.554 1.00 97.31 93 ALA A N 1
ATOM 678 C CA . ALA A 1 93 ? 12.725 8.911 -13.489 1.00 97.31 93 ALA A CA 1
ATOM 679 C C . ALA A 1 93 ? 12.537 7.745 -14.474 1.00 97.31 93 ALA A C 1
ATOM 681 O O . ALA A 1 93 ? 13.377 7.527 -15.345 1.00 97.31 93 ALA A O 1
ATOM 682 N N . GLY A 1 94 ? 11.454 6.976 -14.331 1.00 97.62 94 GLY A N 1
ATOM 683 C CA . GLY A 1 94 ? 11.113 5.875 -15.225 1.00 97.62 94 GLY A CA 1
ATOM 684 C C . GLY A 1 94 ? 10.840 4.552 -14.515 1.00 97.62 94 GLY A C 1
ATOM 685 O O . GLY A 1 94 ? 11.207 4.326 -13.359 1.00 97.62 94 GLY A O 1
ATOM 686 N N . ALA A 1 95 ? 10.223 3.648 -15.269 1.00 98.31 95 ALA A N 1
ATOM 687 C CA . ALA A 1 95 ? 10.104 2.234 -14.951 1.00 98.31 95 ALA A CA 1
ATOM 688 C C . ALA A 1 95 ? 10.906 1.427 -15.983 1.00 98.31 95 ALA A C 1
ATOM 690 O O . ALA A 1 95 ? 10.960 1.803 -17.153 1.00 98.31 95 ALA A O 1
ATOM 691 N N . SER A 1 96 ? 11.528 0.318 -15.578 1.00 98.50 96 SER A N 1
ATOM 692 C CA . SER A 1 96 ? 12.336 -0.513 -16.490 1.00 98.50 96 SER A CA 1
ATOM 693 C C . SER A 1 96 ? 11.523 -1.188 -17.604 1.00 98.50 96 SER A C 1
ATOM 695 O O . SER A 1 96 ? 12.104 -1.654 -18.579 1.00 98.50 96 SER A O 1
ATOM 697 N N . ALA A 1 97 ? 10.200 -1.265 -17.450 1.00 97.88 97 ALA A N 1
ATOM 698 C CA . ALA A 1 97 ? 9.244 -1.742 -18.444 1.00 97.88 97 ALA A CA 1
ATOM 699 C C . ALA A 1 97 ? 7.850 -1.143 -18.156 1.00 97.88 97 ALA A C 1
ATOM 701 O O . ALA A 1 97 ? 7.585 -0.774 -17.005 1.00 97.88 97 ALA A O 1
ATOM 702 N N . PRO A 1 98 ? 6.943 -1.065 -19.152 1.00 97.88 98 PRO A N 1
ATOM 703 C CA . PRO A 1 98 ? 5.545 -0.717 -18.914 1.00 97.88 98 PRO A CA 1
ATOM 704 C C . PRO A 1 98 ? 4.899 -1.690 -17.928 1.00 97.88 98 PRO A C 1
ATOM 706 O O . PRO A 1 98 ? 5.024 -2.906 -18.066 1.00 97.88 98 PRO A O 1
ATOM 709 N N . VAL A 1 99 ? 4.199 -1.151 -16.934 1.00 98.12 99 VAL A N 1
ATOM 710 C CA . VAL A 1 99 ? 3.607 -1.944 -15.858 1.00 98.12 99 VAL A CA 1
ATOM 711 C C . VAL A 1 99 ? 2.359 -1.254 -15.320 1.00 98.12 99 VAL A C 1
ATOM 713 O O . VAL A 1 99 ? 2.286 -0.024 -15.248 1.00 98.12 99 VAL A O 1
ATOM 716 N N . SER A 1 100 ? 1.373 -2.050 -14.922 1.00 98.25 100 SER A N 1
ATOM 717 C CA . SER A 1 100 ? 0.252 -1.590 -14.104 1.00 98.25 100 SER A CA 1
ATOM 718 C C . SER A 1 100 ? 0.396 -2.061 -12.664 1.00 98.25 100 SER A C 1
ATOM 720 O O . SER A 1 100 ? 0.848 -3.186 -12.426 1.00 98.25 100 SER A O 1
ATOM 722 N N . ALA A 1 101 ? -0.021 -1.224 -11.721 1.00 98.25 101 ALA A N 1
ATOM 723 C CA . ALA A 1 101 ? 0.073 -1.486 -10.294 1.00 98.25 101 ALA A CA 1
ATOM 724 C C . ALA A 1 101 ? -1.205 -1.089 -9.545 1.00 98.25 101 ALA A C 1
ATOM 726 O O . ALA A 1 101 ? -2.020 -0.323 -10.056 1.00 98.25 101 ALA A O 1
ATOM 727 N N . THR A 1 102 ? -1.351 -1.598 -8.324 1.00 98.44 102 THR A N 1
ATOM 728 C CA . THR A 1 102 ? -2.362 -1.167 -7.350 1.00 98.44 102 THR A CA 1
ATOM 729 C C . THR A 1 102 ? -1.656 -0.900 -6.030 1.00 98.44 102 THR A C 1
ATOM 731 O O . THR A 1 102 ? -1.120 -1.826 -5.421 1.00 98.44 102 THR A O 1
ATOM 734 N N . GLU A 1 103 ? -1.639 0.358 -5.597 1.00 98.25 103 GLU A N 1
ATOM 735 C CA . GLU A 1 103 ? -1.169 0.726 -4.261 1.00 98.25 103 GLU A CA 1
ATOM 736 C C . GLU A 1 103 ? -2.233 0.373 -3.220 1.00 98.25 103 GLU A C 1
ATOM 738 O O . GLU A 1 103 ? -3.436 0.520 -3.463 1.00 98.25 103 GLU A O 1
ATOM 743 N N . VAL A 1 104 ? -1.769 -0.081 -2.058 1.00 98.19 104 VAL A N 1
ATOM 744 C CA . VAL A 1 104 ? -2.604 -0.327 -0.889 1.00 98.19 104 VAL A CA 1
ATOM 745 C C . VAL A 1 104 ? -2.214 0.623 0.229 1.00 98.19 104 VAL A C 1
ATOM 747 O O . VAL A 1 104 ? -1.054 0.678 0.639 1.00 98.19 104 VAL A O 1
ATOM 750 N N . LYS A 1 105 ? -3.216 1.324 0.756 1.00 97.94 105 LYS A N 1
ATOM 751 C CA . LYS A 1 105 ? -3.104 2.132 1.970 1.00 97.94 105 LYS A CA 1
ATOM 752 C C . LYS A 1 105 ? -4.008 1.590 3.064 1.00 97.94 105 LYS A C 1
ATOM 754 O O . LYS A 1 105 ? -4.971 0.869 2.800 1.00 97.94 105 LYS A O 1
ATOM 759 N N . PHE A 1 106 ? -3.691 1.962 4.294 1.00 97.31 106 PHE A N 1
ATOM 760 C CA . PHE A 1 106 ? -4.408 1.513 5.475 1.00 97.31 106 PHE A CA 1
ATOM 761 C C . PHE A 1 106 ? -5.251 2.643 6.042 1.00 97.31 106 PHE A C 1
ATOM 763 O O . PHE A 1 106 ? -4.816 3.792 6.125 1.00 97.31 106 PHE A O 1
ATOM 770 N N . PHE A 1 107 ? -6.465 2.301 6.443 1.00 96.88 107 PHE A N 1
ATOM 771 C CA . PHE A 1 107 ? -7.412 3.224 7.037 1.00 96.88 107 PHE A CA 1
ATOM 772 C C . PHE A 1 107 ? -8.008 2.594 8.283 1.00 96.88 107 PHE A C 1
ATOM 774 O O . PHE A 1 107 ? -8.183 1.378 8.342 1.00 96.88 107 PHE A O 1
ATOM 781 N N . VAL A 1 108 ? -8.353 3.425 9.258 1.00 96.12 108 VAL A N 1
ATOM 782 C CA . VAL A 1 108 ? -9.237 3.022 10.348 1.00 96.12 108 VAL A CA 1
ATOM 783 C C . VAL A 1 108 ? -10.586 3.708 10.240 1.00 96.12 108 VAL A C 1
ATOM 785 O O . VAL A 1 108 ? -10.674 4.845 9.770 1.00 96.12 108 VAL A O 1
ATOM 788 N N . TYR A 1 109 ? -11.622 3.020 10.700 1.00 96.19 109 TYR A N 1
ATOM 789 C CA . TYR A 1 109 ? -12.975 3.549 10.846 1.00 96.19 109 TYR A CA 1
ATOM 790 C C . TYR A 1 109 ? -13.647 2.939 12.084 1.00 96.19 109 TYR A C 1
ATOM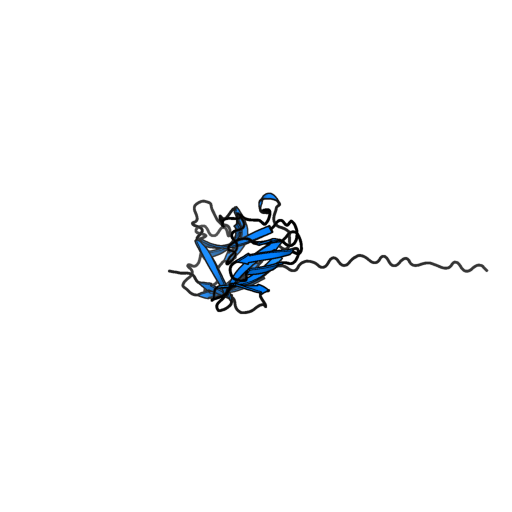 792 O O . TYR A 1 109 ? -13.105 2.014 12.694 1.00 96.19 109 TYR A O 1
ATOM 800 N N . GLN A 1 110 ? -14.780 3.511 12.491 1.00 95.69 110 GLN A N 1
ATOM 801 C CA . GLN A 1 110 ? -15.620 2.995 13.575 1.00 95.69 110 GLN A CA 1
ATOM 802 C C . GLN A 1 110 ? -16.791 2.237 12.957 1.00 95.69 110 GLN A C 1
ATOM 804 O O . GLN A 1 110 ? -17.591 2.878 12.287 1.00 95.69 110 GLN A O 1
ATOM 809 N N . ASP A 1 111 ? -16.874 0.930 13.199 1.00 95.31 111 ASP A N 1
ATOM 810 C CA . ASP A 1 111 ? -17.962 0.046 12.754 1.00 95.31 111 ASP A CA 1
ATOM 811 C C . ASP A 1 111 ? -19.128 0.119 13.745 1.00 95.31 111 ASP A C 1
ATOM 813 O O . ASP A 1 111 ? -19.297 -0.721 14.632 1.00 95.31 111 ASP A O 1
ATOM 817 N N . ALA A 1 112 ? -19.899 1.202 13.666 1.00 92.38 112 ALA A N 1
ATOM 818 C CA . ALA A 1 112 ? -20.851 1.554 14.720 1.00 92.38 112 ALA A CA 1
ATOM 819 C C . ALA A 1 112 ? -22.008 0.547 14.852 1.00 92.38 112 ALA A C 1
ATOM 821 O O . ALA A 1 112 ? -22.611 0.434 15.922 1.00 92.38 112 ALA A O 1
ATOM 822 N N . ASN A 1 113 ? -22.330 -0.172 13.774 1.00 93.31 113 ASN A N 1
ATOM 823 C CA . ASN A 1 113 ? -23.388 -1.181 13.747 1.00 93.31 113 ASN A CA 1
ATOM 824 C C . ASN A 1 113 ? -22.862 -2.626 13.837 1.00 93.31 113 ASN A C 1
ATOM 826 O O . ASN A 1 113 ? -23.676 -3.552 13.884 1.00 93.31 113 ASN A O 1
ATOM 830 N N . ARG A 1 114 ? -21.538 -2.814 13.920 1.00 93.69 114 ARG A N 1
ATOM 831 C CA . ARG A 1 114 ? -20.853 -4.108 14.045 1.00 93.69 114 ARG A CA 1
ATOM 832 C C . ARG A 1 114 ? -21.111 -5.057 12.878 1.00 93.69 114 ARG A C 1
ATOM 834 O O . ARG A 1 114 ? -21.184 -6.274 13.078 1.00 93.69 114 ARG A O 1
ATOM 841 N N . ASN A 1 115 ? -21.285 -4.532 11.669 1.00 92.75 115 ASN A N 1
ATOM 842 C CA . ASN A 1 115 ? -21.541 -5.355 10.487 1.00 92.75 115 ASN A CA 1
ATOM 843 C C . ASN A 1 115 ? -20.249 -5.916 9.854 1.00 92.75 115 ASN A C 1
ATOM 845 O O . ASN A 1 115 ? -20.317 -6.764 8.961 1.00 92.75 115 ASN A O 1
ATOM 849 N N . GLY A 1 116 ? -19.077 -5.495 10.341 1.00 91.19 116 GLY A N 1
ATOM 850 C CA . GLY A 1 116 ? -17.771 -5.977 9.909 1.00 91.19 116 GLY A CA 1
ATOM 851 C C . GLY A 1 116 ? -17.269 -5.392 8.589 1.00 91.19 116 GLY A C 1
ATOM 852 O O . GLY A 1 116 ? -16.249 -5.863 8.085 1.00 91.19 116 GLY A O 1
ATOM 853 N N . VAL A 1 117 ? -17.958 -4.399 8.027 1.00 91.69 117 VAL A N 1
ATOM 854 C CA . VAL A 1 117 ? -17.595 -3.704 6.787 1.00 91.69 117 VAL A CA 1
ATOM 855 C C . VAL A 1 117 ? -17.729 -2.196 6.975 1.00 91.69 117 VAL A C 1
ATOM 857 O O . VAL A 1 117 ? -18.303 -1.736 7.949 1.00 91.69 117 VAL A O 1
ATOM 860 N N . ARG A 1 118 ? -17.127 -1.407 6.082 1.00 94.50 118 ARG A N 1
ATOM 861 C CA . ARG A 1 118 ? -17.230 0.052 6.151 1.00 94.50 118 ARG A CA 1
ATOM 862 C C . ARG A 1 118 ? -18.503 0.530 5.467 1.00 94.50 118 ARG A C 1
ATOM 864 O O . ARG A 1 118 ? -18.660 0.311 4.263 1.00 94.50 118 ARG A O 1
ATOM 871 N N . ASP A 1 119 ? -19.324 1.277 6.189 1.00 94.38 119 ASP A N 1
ATOM 872 C CA . ASP A 1 119 ? -20.516 1.941 5.664 1.00 94.38 119 ASP A CA 1
ATOM 873 C C . ASP A 1 119 ? -20.218 3.352 5.137 1.00 94.38 119 ASP A C 1
ATOM 875 O O . ASP A 1 119 ? -19.250 4.010 5.520 1.00 94.38 119 ASP A O 1
ATOM 879 N N . GLU A 1 120 ? -21.065 3.862 4.237 1.00 89.94 120 GLU A N 1
ATOM 880 C CA . GLU A 1 120 ? -20.843 5.152 3.565 1.00 89.94 120 GLU A CA 1
ATOM 881 C C . GLU A 1 120 ? -20.722 6.339 4.535 1.00 89.94 120 GLU A C 1
ATOM 883 O O . GLU A 1 120 ? -19.918 7.242 4.294 1.00 89.94 120 GLU A O 1
ATOM 888 N N . GLY A 1 121 ? -21.460 6.306 5.649 1.00 91.88 121 GLY A N 1
ATOM 889 C CA . GLY A 1 121 ? -21.430 7.338 6.688 1.00 91.88 121 GLY A CA 1
ATOM 890 C C . GLY A 1 121 ? -20.230 7.259 7.636 1.00 91.88 121 GLY A C 1
ATOM 891 O O . GLY A 1 121 ? -20.028 8.169 8.437 1.00 91.88 121 GLY A O 1
ATOM 892 N N . GLU A 1 122 ? -19.424 6.200 7.561 1.00 95.19 122 GLU A N 1
ATOM 893 C CA . GLU A 1 122 ? -18.289 6.009 8.458 1.00 95.19 122 GLU A CA 1
ATOM 894 C C . GLU A 1 122 ? -17.041 6.705 7.911 1.00 95.19 122 GLU A C 1
ATOM 896 O O . GLU A 1 122 ? -16.622 6.509 6.759 1.00 95.19 122 GLU A O 1
ATOM 901 N N . THR A 1 123 ? -16.433 7.532 8.763 1.00 94.56 123 THR A N 1
ATOM 902 C CA . THR A 1 123 ? -15.227 8.292 8.436 1.00 94.56 123 THR A CA 1
ATOM 903 C C . THR A 1 123 ? -14.021 7.367 8.326 1.00 94.56 123 THR A C 1
ATOM 905 O O . THR A 1 123 ? -13.606 6.752 9.308 1.00 94.56 123 THR A O 1
ATOM 908 N N . LEU A 1 124 ? -13.406 7.341 7.143 1.00 95.69 124 LEU A N 1
ATOM 909 C CA . LEU A 1 124 ? -12.107 6.713 6.920 1.00 95.69 124 LEU A CA 1
ATOM 910 C C . LEU A 1 124 ? -10.986 7.670 7.330 1.00 95.69 124 LEU A C 1
ATOM 912 O O . LEU A 1 124 ? -10.876 8.778 6.804 1.00 95.69 124 LEU A O 1
ATOM 916 N N . ARG A 1 125 ? -10.114 7.221 8.231 1.00 95.56 125 ARG A N 1
ATOM 917 C CA . ARG A 1 125 ? -8.896 7.938 8.618 1.00 95.56 125 ARG A CA 1
ATOM 918 C C . ARG A 1 125 ? -7.674 7.165 8.147 1.00 95.56 125 ARG A C 1
ATOM 920 O O . ARG A 1 125 ? -7.454 6.050 8.609 1.00 95.56 125 ARG A O 1
ATOM 927 N N . GLU A 1 126 ? -6.878 7.756 7.255 1.00 95.81 126 GLU A N 1
ATOM 928 C CA . GLU A 1 126 ? -5.618 7.148 6.805 1.00 95.81 126 GLU A CA 1
ATOM 929 C C . GLU A 1 126 ? -4.673 6.968 7.998 1.00 95.81 126 GLU A C 1
ATOM 931 O O . GLU A 1 126 ? -4.495 7.870 8.823 1.00 95.81 126 GLU A O 1
ATOM 936 N N . VAL A 1 127 ? -4.062 5.793 8.081 1.00 95.44 127 VAL A N 1
ATOM 937 C CA . VAL A 1 127 ? -3.072 5.438 9.094 1.00 95.44 127 VAL A CA 1
ATOM 938 C C . VAL A 1 127 ? -1.852 4.829 8.426 1.00 95.44 127 VAL A C 1
ATOM 940 O O . VAL A 1 127 ? -1.925 4.261 7.337 1.00 95.44 127 VAL A O 1
ATOM 943 N N . ARG A 1 128 ? -0.705 4.951 9.090 1.00 94.69 128 ARG A N 1
ATOM 944 C CA . ARG A 1 128 ? 0.544 4.340 8.638 1.00 94.69 128 ARG A CA 1
ATOM 945 C C . ARG A 1 128 ? 0.860 3.130 9.496 1.00 94.69 128 ARG A C 1
ATOM 947 O O . ARG A 1 128 ? 0.643 3.155 10.707 1.00 94.69 128 ARG A O 1
ATOM 954 N N . LEU A 1 129 ? 1.381 2.094 8.849 1.00 95.81 129 LEU A N 1
ATOM 955 C CA . LEU A 1 129 ? 2.003 0.967 9.526 1.00 95.81 129 LEU A CA 1
ATOM 956 C C . LEU A 1 129 ? 3.511 1.181 9.480 1.00 95.81 129 LEU A C 1
ATOM 958 O O . LEU A 1 129 ? 4.077 1.325 8.401 1.00 95.81 129 LEU A O 1
ATOM 962 N N . ASN A 1 130 ? 4.149 1.205 10.640 1.00 95.94 130 ASN A N 1
ATOM 963 C CA . ASN A 1 130 ? 5.565 1.511 10.781 1.00 95.94 130 ASN A CA 1
ATOM 964 C C . ASN A 1 130 ? 6.357 0.235 11.069 1.00 95.94 130 ASN A C 1
ATOM 966 O O . ASN A 1 130 ? 5.996 -0.542 11.950 1.00 95.94 130 ASN A O 1
ATOM 970 N N . ALA A 1 131 ? 7.465 0.040 10.358 1.00 94.88 131 ALA A N 1
ATOM 971 C CA . ALA A 1 131 ? 8.486 -0.963 10.638 1.00 94.88 131 ALA A CA 1
ATOM 972 C C . ALA A 1 131 ? 9.725 -0.246 11.203 1.00 94.88 131 ALA A C 1
ATOM 974 O O . ALA A 1 131 ? 10.656 0.129 10.480 1.00 94.88 131 ALA A O 1
ATOM 975 N N . GLY A 1 132 ? 9.714 0.016 12.512 1.00 92.62 132 GLY A N 1
ATOM 976 C CA . GLY A 1 132 ? 10.728 0.844 13.165 1.00 92.62 132 GLY A CA 1
ATOM 977 C C . GLY A 1 132 ? 10.670 2.298 12.682 1.00 92.62 132 GLY A C 1
ATOM 978 O O . GLY A 1 132 ? 9.729 3.013 12.997 1.00 92.62 132 GLY A O 1
ATOM 979 N N . LYS A 1 133 ? 11.687 2.743 11.933 1.00 91.81 133 LYS A N 1
ATOM 980 C CA . LYS A 1 133 ? 11.778 4.115 11.380 1.00 91.81 133 LYS A CA 1
ATOM 981 C C . LYS A 1 133 ? 11.259 4.243 9.942 1.00 91.81 133 LYS A C 1
ATOM 983 O O . LYS A 1 133 ? 11.422 5.298 9.337 1.00 91.81 133 LYS A O 1
ATOM 988 N N . SER A 1 134 ? 10.727 3.160 9.385 1.00 95.31 134 SER A N 1
ATOM 989 C CA . SER A 1 134 ? 10.290 3.099 7.990 1.00 95.31 134 SER A CA 1
ATOM 990 C C . SER A 1 134 ? 8.783 2.921 7.913 1.00 95.31 134 SER A C 1
ATOM 992 O O . SER A 1 134 ? 8.219 2.171 8.710 1.00 95.31 134 SER A O 1
ATOM 994 N N . ASP A 1 135 ? 8.164 3.525 6.908 1.00 95.56 135 ASP A N 1
ATOM 995 C CA . ASP A 1 135 ? 6.750 3.329 6.602 1.00 95.56 135 ASP A CA 1
ATOM 996 C C . ASP A 1 135 ? 6.594 2.043 5.771 1.00 95.56 135 ASP A C 1
ATOM 998 O O . ASP A 1 135 ? 7.395 1.767 4.872 1.00 95.56 135 ASP A O 1
ATOM 1002 N N . LEU A 1 136 ? 5.570 1.240 6.055 1.00 97.19 136 LEU A N 1
ATOM 1003 C CA . LEU A 1 136 ? 5.203 0.092 5.232 1.00 97.19 136 LEU A CA 1
ATOM 1004 C C . LEU A 1 136 ? 4.551 0.581 3.935 1.00 97.19 136 LEU A C 1
ATOM 1006 O O . LEU A 1 136 ? 3.614 1.376 3.953 1.00 97.19 136 LEU A O 1
ATOM 1010 N N . PHE A 1 137 ? 5.013 0.054 2.810 1.00 97.50 137 PHE A N 1
ATOM 1011 C CA . PHE A 1 137 ? 4.478 0.320 1.485 1.00 97.50 137 PHE A CA 1
ATOM 1012 C C . PHE A 1 137 ? 4.071 -1.000 0.836 1.00 97.50 137 PHE A C 1
ATOM 1014 O O . PHE A 1 137 ? 4.894 -1.904 0.674 1.00 97.50 137 PHE A O 1
ATOM 1021 N N . VAL A 1 138 ? 2.792 -1.121 0.480 1.00 97.81 138 VAL A N 1
ATOM 1022 C CA . VAL A 1 138 ? 2.234 -2.335 -0.118 1.00 97.81 138 VAL A CA 1
ATOM 1023 C C . VAL A 1 138 ? 1.714 -2.025 -1.511 1.00 97.81 138 VAL A C 1
ATOM 1025 O O . VAL A 1 138 ? 0.936 -1.092 -1.710 1.00 97.81 138 VAL A O 1
ATOM 1028 N N . VAL A 1 139 ? 2.146 -2.820 -2.486 1.00 98.00 139 VAL A N 1
ATOM 1029 C CA . VAL A 1 139 ? 1.780 -2.628 -3.888 1.00 98.00 139 VAL A CA 1
ATOM 1030 C C . VAL A 1 139 ? 1.676 -3.965 -4.608 1.00 98.00 139 VAL A C 1
ATOM 1032 O O . VAL A 1 139 ? 2.546 -4.828 -4.486 1.00 98.00 139 VAL A O 1
ATOM 1035 N N . TRP A 1 140 ? 0.614 -4.147 -5.384 1.00 98.06 140 TRP A N 1
ATOM 1036 C CA . TRP A 1 140 ? 0.545 -5.218 -6.371 1.00 98.06 140 TRP A CA 1
ATOM 1037 C C . TRP A 1 140 ? 1.112 -4.722 -7.700 1.00 98.06 140 TRP A C 1
ATOM 1039 O O . TRP A 1 140 ? 0.770 -3.623 -8.132 1.00 98.06 140 TRP A O 1
ATOM 1049 N N . SER A 1 141 ? 1.935 -5.530 -8.366 1.00 97.94 141 SER A N 1
ATOM 1050 C CA . SER A 1 141 ? 2.493 -5.233 -9.688 1.00 97.94 141 SER A CA 1
ATOM 1051 C C . SER A 1 141 ? 2.124 -6.315 -10.698 1.00 97.94 141 SER A C 1
ATOM 1053 O O . SER A 1 141 ? 2.234 -7.509 -10.420 1.00 97.94 141 SER A O 1
ATOM 1055 N N . SER A 1 142 ? 1.733 -5.908 -11.904 1.00 97.94 142 SER A N 1
ATOM 1056 C CA . SER A 1 142 ? 1.410 -6.836 -13.003 1.00 97.94 142 SER A CA 1
ATOM 1057 C C . SER A 1 142 ? 2.623 -7.583 -13.559 1.00 97.94 142 SER A C 1
ATOM 1059 O O . SER A 1 142 ? 2.462 -8.662 -14.125 1.00 97.94 142 SER A O 1
ATOM 1061 N N . ALA A 1 143 ? 3.828 -7.044 -13.377 1.00 97.88 143 ALA A N 1
ATOM 1062 C CA . ALA A 1 143 ? 5.080 -7.647 -13.822 1.00 97.88 143 ALA A CA 1
ATOM 1063 C C . ALA A 1 143 ? 6.233 -7.291 -12.872 1.00 97.88 143 ALA A C 1
ATOM 1065 O O . ALA A 1 143 ? 6.116 -6.389 -12.038 1.00 97.88 143 ALA A O 1
ATOM 1066 N N . ALA A 1 144 ? 7.360 -7.992 -13.001 1.00 98.38 144 ALA A N 1
ATOM 1067 C CA . ALA A 1 144 ? 8.591 -7.574 -12.341 1.00 98.38 144 ALA A CA 1
ATOM 1068 C C . ALA A 1 144 ? 9.134 -6.303 -13.013 1.00 98.38 144 ALA A C 1
ATOM 1070 O O . ALA A 1 144 ? 9.181 -6.223 -14.241 1.00 98.38 144 ALA A O 1
ATOM 1071 N N . VAL A 1 145 ? 9.516 -5.307 -12.217 1.00 98.56 145 VAL A N 1
ATOM 1072 C CA . VAL A 1 145 ? 9.898 -3.980 -12.713 1.00 98.56 145 VAL A CA 1
ATOM 1073 C C . VAL A 1 145 ? 10.744 -3.245 -11.679 1.00 98.56 145 VAL A C 1
ATOM 1075 O O . VAL A 1 145 ? 10.519 -3.381 -10.478 1.00 98.56 145 VAL A O 1
ATOM 1078 N N . THR A 1 146 ? 11.675 -2.418 -12.142 1.00 98.75 146 THR A N 1
ATOM 1079 C CA . THR A 1 146 ? 12.346 -1.430 -11.295 1.00 98.75 146 THR A CA 1
ATOM 1080 C C . THR A 1 146 ? 11.764 -0.050 -11.569 1.00 98.75 146 THR A C 1
ATOM 1082 O O . THR A 1 146 ? 11.816 0.421 -12.707 1.00 98.75 146 THR A O 1
ATOM 1085 N N . VAL A 1 147 ? 11.251 0.612 -10.533 1.00 98.44 147 VAL A N 1
ATOM 1086 C CA . VAL A 1 147 ? 10.757 1.998 -10.587 1.00 98.44 147 VAL A CA 1
ATOM 1087 C C . VAL A 1 147 ? 11.772 2.925 -9.934 1.00 98.44 147 VAL A C 1
ATOM 1089 O O . VAL A 1 147 ? 12.241 2.642 -8.832 1.00 98.44 147 VAL A O 1
ATOM 1092 N N . ARG A 1 148 ? 12.118 4.028 -10.605 1.00 98.56 148 ARG A N 1
ATOM 1093 C CA . ARG A 1 148 ? 13.124 4.994 -10.143 1.00 98.56 148 ARG A CA 1
ATOM 1094 C C . ARG A 1 148 ? 12.553 6.401 -10.017 1.00 98.56 148 ARG A C 1
ATOM 1096 O O . ARG A 1 148 ? 11.645 6.782 -10.754 1.00 98.56 148 ARG A O 1
ATOM 1103 N N . GLY A 1 149 ? 13.140 7.178 -9.115 1.00 97.69 149 GLY A N 1
ATOM 1104 C CA . GLY A 1 149 ? 12.848 8.598 -8.943 1.00 97.69 149 GLY A CA 1
ATOM 1105 C C . GLY A 1 149 ? 14.001 9.357 -8.291 1.00 97.69 149 GLY A C 1
ATOM 1106 O O . GLY A 1 149 ? 15.087 8.812 -8.070 1.00 97.69 149 GLY A O 1
ATOM 1107 N N . GLY A 1 150 ? 13.756 10.623 -7.977 1.00 96.38 150 GLY A N 1
ATOM 1108 C CA . GLY A 1 150 ? 14.670 11.498 -7.254 1.00 96.38 150 GLY A CA 1
ATOM 1109 C C . GLY A 1 150 ? 15.034 10.988 -5.853 1.00 96.38 150 GLY A C 1
ATOM 1110 O O . GLY A 1 150 ? 14.464 10.036 -5.319 1.00 96.38 150 GLY A O 1
ATOM 1111 N N . GLY A 1 151 ? 16.049 11.608 -5.243 1.00 94.62 151 GLY A N 1
ATOM 1112 C CA . GLY A 1 151 ? 16.473 11.291 -3.871 1.00 94.62 151 GLY A CA 1
ATOM 1113 C C . GLY A 1 151 ? 17.061 9.885 -3.672 1.00 94.62 151 GLY A C 1
ATOM 1114 O O . GLY A 1 151 ? 17.211 9.451 -2.530 1.00 94.62 151 GLY A O 1
ATOM 1115 N N . GLY A 1 152 ? 17.398 9.177 -4.756 1.00 95.50 152 GLY A N 1
ATOM 1116 C CA . GLY A 1 152 ? 17.874 7.791 -4.714 1.00 95.50 152 GLY A CA 1
ATOM 1117 C C . GLY A 1 152 ? 16.756 6.749 -4.641 1.00 95.50 152 GLY A C 1
ATOM 1118 O O . GLY A 1 152 ? 17.036 5.594 -4.328 1.00 95.50 152 GLY A O 1
ATOM 1119 N N . TYR A 1 153 ? 15.506 7.135 -4.922 1.00 98.00 153 TYR A N 1
ATOM 1120 C CA . TYR A 1 153 ? 14.377 6.213 -4.934 1.00 98.00 153 TYR A CA 1
ATOM 1121 C C . TYR A 1 153 ? 14.582 5.096 -5.966 1.00 98.00 153 TYR A C 1
ATOM 1123 O O . TYR A 1 153 ? 14.693 5.357 -7.167 1.00 98.00 153 TYR A O 1
ATOM 1131 N N . GLN A 1 154 ? 14.558 3.846 -5.503 1.00 98.25 154 GLN A N 1
ATOM 1132 C CA . GLN A 1 154 ? 14.503 2.665 -6.358 1.00 98.25 154 GLN A CA 1
ATOM 1133 C C . GLN A 1 154 ? 13.646 1.579 -5.707 1.00 98.25 154 GLN A C 1
ATOM 1135 O O . GLN A 1 154 ? 14.012 1.044 -4.667 1.00 98.25 154 GLN A O 1
ATOM 1140 N N . ALA A 1 155 ? 12.532 1.229 -6.344 1.00 98.44 155 ALA A N 1
ATOM 1141 C CA . ALA A 1 155 ? 11.660 0.131 -5.948 1.00 98.44 155 ALA A CA 1
ATOM 1142 C C . ALA A 1 155 ? 11.808 -1.035 -6.931 1.00 98.44 155 ALA A C 1
ATOM 1144 O O . ALA A 1 155 ? 11.378 -0.932 -8.081 1.00 98.44 155 ALA A O 1
ATOM 1145 N N . ASP A 1 156 ? 12.395 -2.139 -6.473 1.00 98.44 156 ASP A N 1
ATOM 1146 C CA . ASP A 1 156 ? 12.512 -3.381 -7.240 1.00 98.44 156 ASP A CA 1
ATOM 1147 C C . ASP A 1 156 ? 11.323 -4.296 -6.922 1.00 98.44 156 ASP A C 1
ATOM 1149 O O . ASP A 1 156 ? 11.286 -4.973 -5.892 1.00 98.44 156 ASP A O 1
ATOM 1153 N N . LEU A 1 157 ? 10.325 -4.285 -7.805 1.00 98.31 157 LEU A N 1
ATOM 1154 C CA . LEU A 1 157 ? 9.072 -5.012 -7.642 1.00 98.31 157 LEU A CA 1
ATOM 1155 C C . LEU A 1 157 ? 9.118 -6.362 -8.355 1.00 98.31 157 LEU A C 1
ATOM 1157 O O . LEU A 1 157 ? 9.613 -6.492 -9.477 1.00 98.31 157 LEU A O 1
ATOM 1161 N N . LYS A 1 158 ? 8.510 -7.365 -7.728 1.00 97.44 158 LYS A N 1
ATOM 1162 C CA . LYS A 1 158 ? 8.144 -8.642 -8.347 1.00 97.44 158 LYS A CA 1
ATOM 1163 C C . LYS A 1 158 ? 6.737 -8.548 -8.933 1.00 97.44 158 LYS A C 1
ATOM 1165 O O . LYS A 1 158 ? 5.937 -7.722 -8.499 1.00 97.44 158 LYS A O 1
ATOM 1170 N N . ALA A 1 159 ? 6.411 -9.438 -9.868 1.00 96.81 159 ALA A N 1
ATOM 1171 C CA . ALA A 1 159 ? 5.017 -9.659 -10.242 1.00 96.81 159 ALA A CA 1
ATOM 1172 C C . ALA A 1 159 ? 4.225 -10.178 -9.027 1.00 96.81 1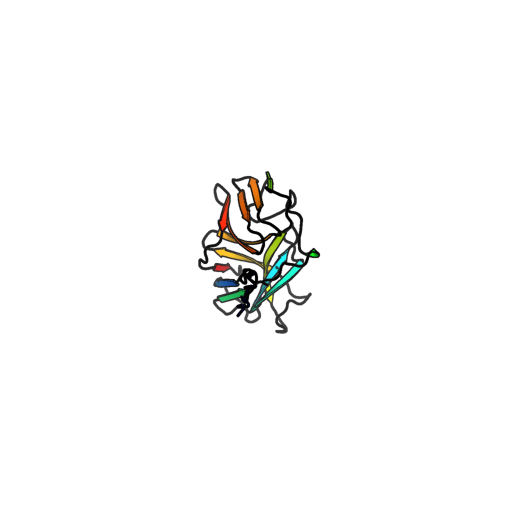59 ALA A C 1
ATOM 1174 O O . ALA A 1 159 ? 4.725 -11.013 -8.272 1.00 96.81 159 ALA A O 1
ATOM 1175 N N . GLY A 1 160 ? 2.995 -9.701 -8.855 1.00 96.50 160 GLY A N 1
ATOM 1176 C CA . GLY A 1 160 ? 2.168 -9.992 -7.689 1.00 96.50 160 GLY A CA 1
ATOM 1177 C C . GLY A 1 160 ? 2.326 -8.964 -6.569 1.00 96.50 160 GLY A C 1
ATOM 1178 O O . GLY A 1 160 ? 2.676 -7.806 -6.802 1.00 96.50 160 GLY A O 1
ATOM 1179 N N . TRP A 1 161 ? 2.020 -9.383 -5.344 1.00 96.81 161 TRP A N 1
ATOM 1180 C CA . TRP A 1 161 ? 2.105 -8.529 -4.165 1.00 96.81 161 TRP A CA 1
ATOM 1181 C C . TRP A 1 161 ? 3.548 -8.289 -3.716 1.00 96.81 161 TRP A C 1
ATOM 1183 O O . TRP A 1 161 ? 4.349 -9.216 -3.607 1.00 96.81 161 TRP A O 1
ATOM 1193 N N . ASN A 1 162 ? 3.850 -7.035 -3.393 1.00 97.44 162 ASN A N 1
ATOM 1194 C CA . ASN A 1 162 ? 5.110 -6.594 -2.819 1.00 97.44 162 ASN A CA 1
ATOM 1195 C C . ASN A 1 162 ? 4.823 -5.864 -1.510 1.00 97.44 162 ASN A C 1
ATOM 1197 O O . ASN A 1 162 ? 3.979 -4.969 -1.460 1.00 97.44 162 ASN A O 1
ATOM 1201 N N . VAL A 1 163 ? 5.561 -6.234 -0.468 1.00 97.38 163 VAL A N 1
ATOM 1202 C CA . VAL A 1 163 ? 5.574 -5.531 0.813 1.00 97.38 163 VAL A CA 1
ATOM 1203 C C . VAL A 1 163 ? 6.970 -4.969 0.993 1.00 97.38 163 VAL A C 1
ATOM 1205 O O . VAL A 1 163 ? 7.955 -5.711 1.012 1.00 97.38 163 VAL A O 1
ATOM 1208 N N . MET A 1 164 ? 7.059 -3.653 1.083 1.00 97.88 164 MET A N 1
ATOM 1209 C CA . MET A 1 164 ? 8.309 -2.918 1.170 1.00 97.88 164 MET A CA 1
ATOM 1210 C C . MET A 1 164 ? 8.280 -1.973 2.362 1.00 97.88 164 MET A C 1
ATOM 1212 O O . MET A 1 164 ? 7.230 -1.646 2.904 1.00 97.88 164 MET A O 1
ATOM 1216 N N . THR A 1 165 ? 9.455 -1.526 2.767 1.00 97.69 165 THR A N 1
ATOM 1217 C CA . THR A 1 165 ? 9.634 -0.440 3.722 1.00 97.69 165 THR A CA 1
ATOM 1218 C C . THR A 1 165 ? 10.229 0.752 2.997 1.00 97.69 165 THR A C 1
ATOM 1220 O O . THR A 1 165 ? 11.179 0.575 2.228 1.00 97.69 165 THR A O 1
ATOM 1223 N N . VAL A 1 166 ? 9.706 1.944 3.265 1.00 97.62 166 VAL A N 1
ATOM 1224 C CA . VAL A 1 166 ? 10.233 3.209 2.756 1.00 97.62 166 VAL A CA 1
ATOM 1225 C C . VAL A 1 166 ? 10.754 4.026 3.926 1.00 97.62 166 VAL A C 1
ATOM 1227 O O . VAL A 1 166 ? 10.012 4.395 4.833 1.00 97.62 166 VAL A O 1
ATOM 1230 N N . GLU A 1 167 ? 12.046 4.319 3.899 1.00 96.62 167 GLU A N 1
ATOM 1231 C CA . GLU A 1 167 ? 12.699 5.166 4.885 1.00 96.62 167 GLU A CA 1
ATOM 1232 C C . GLU A 1 167 ? 13.123 6.488 4.238 1.00 96.62 167 GLU A C 1
ATOM 1234 O O . GLU A 1 167 ? 13.905 6.508 3.282 1.00 96.62 167 GLU A O 1
ATOM 1239 N N . LEU A 1 168 ? 12.614 7.597 4.778 1.00 93.44 168 LEU A N 1
ATOM 1240 C CA . LEU A 1 168 ? 12.931 8.951 4.325 1.00 93.44 168 LEU A CA 1
ATOM 1241 C C . LEU A 1 168 ? 14.000 9.558 5.239 1.00 93.44 168 LEU A C 1
ATOM 1243 O O . LEU A 1 168 ? 13.727 9.932 6.379 1.00 93.44 168 LEU A O 1
ATOM 1247 N N . ARG A 1 169 ? 15.239 9.647 4.746 1.00 89.62 169 ARG A N 1
ATOM 1248 C CA . ARG A 1 169 ? 16.344 10.360 5.412 1.00 89.62 169 ARG A CA 1
ATOM 1249 C C . ARG A 1 169 ? 16.966 11.364 4.437 1.00 89.62 169 ARG A C 1
ATOM 1251 O O . ARG A 1 169 ? 16.258 12.021 3.688 1.00 89.62 169 ARG A O 1
ATOM 1258 N N . LYS A 1 170 ? 18.301 11.475 4.423 1.00 88.94 170 LYS A N 1
ATOM 1259 C CA . LYS A 1 170 ? 19.052 12.231 3.409 1.00 88.94 170 LYS A CA 1
ATOM 1260 C C . LYS A 1 170 ? 18.835 11.671 1.995 1.00 88.94 170 LYS A C 1
ATOM 1262 O O . LYS A 1 170 ? 18.892 12.419 1.029 1.00 88.94 170 LYS A O 1
ATOM 1267 N N . SER A 1 171 ? 18.607 10.365 1.892 1.00 92.56 171 SER A N 1
ATOM 1268 C CA . SER A 1 171 ? 18.182 9.668 0.680 1.00 92.56 171 SER A CA 1
ATOM 1269 C C . SER A 1 171 ? 16.946 8.830 0.992 1.00 92.56 171 SER A C 1
ATOM 1271 O O . SER A 1 171 ? 16.696 8.497 2.157 1.00 92.56 171 SER A O 1
ATOM 1273 N N . VAL A 1 172 ? 16.197 8.471 -0.045 1.00 96.94 172 VAL A N 1
ATOM 1274 C CA . VAL A 1 172 ? 15.083 7.534 0.069 1.00 96.94 172 VAL A CA 1
ATOM 1275 C C . VAL A 1 172 ? 15.631 6.120 -0.027 1.00 96.94 172 VAL A C 1
ATOM 1277 O O . VAL A 1 172 ? 16.331 5.782 -0.978 1.00 96.94 172 VAL A O 1
ATOM 1280 N N . LYS A 1 173 ? 15.331 5.291 0.971 1.00 96.88 173 LYS A N 1
ATOM 1281 C CA . LYS A 1 173 ? 15.674 3.872 0.956 1.00 96.88 173 LYS A CA 1
ATOM 1282 C C . LYS A 1 173 ? 14.395 3.059 0.870 1.00 96.88 173 LYS A C 1
ATOM 1284 O O . LYS A 1 173 ? 13.567 3.115 1.774 1.00 96.88 173 LYS A O 1
ATOM 1289 N N . VAL A 1 174 ? 14.272 2.284 -0.198 1.00 98.12 174 VAL A N 1
ATOM 1290 C CA . VAL A 1 174 ? 13.196 1.311 -0.378 1.00 98.12 174 VAL A CA 1
ATOM 1291 C C . VAL A 1 174 ? 13.812 -0.079 -0.300 1.00 98.12 174 VAL A C 1
ATOM 1293 O O . VAL A 1 174 ? 14.860 -0.333 -0.891 1.00 98.12 174 VAL A O 1
ATOM 1296 N N . ALA A 1 175 ? 13.203 -0.971 0.472 1.00 97.31 175 ALA A N 1
ATOM 1297 C CA . ALA A 1 175 ? 13.678 -2.342 0.619 1.00 97.31 175 ALA A CA 1
ATOM 1298 C C . ALA A 1 175 ? 12.502 -3.302 0.828 1.00 97.31 175 ALA A C 1
ATOM 1300 O O . ALA A 1 175 ? 11.495 -2.887 1.407 1.00 97.31 175 ALA A O 1
ATOM 1301 N N . PRO A 1 176 ? 12.613 -4.578 0.418 1.00 97.06 176 PRO A N 1
ATOM 1302 C CA . PRO A 1 176 ? 11.643 -5.596 0.796 1.00 97.06 176 PRO A CA 1
ATOM 1303 C C . PRO A 1 176 ? 11.495 -5.668 2.316 1.00 97.06 176 PRO A C 1
ATOM 1305 O O . PRO A 1 176 ? 12.483 -5.669 3.053 1.00 97.06 176 PRO A O 1
ATOM 1308 N N . TYR A 1 177 ? 10.258 -5.748 2.784 1.00 95.62 177 TYR A N 1
ATOM 1309 C CA . TYR A 1 177 ? 9.980 -5.934 4.196 1.00 95.62 177 TYR A CA 1
ATOM 1310 C C . TYR A 1 177 ? 10.322 -7.371 4.616 1.00 95.62 177 TYR A C 1
ATOM 1312 O O . TYR A 1 177 ? 9.878 -8.338 4.001 1.00 95.62 177 TYR A O 1
ATOM 1320 N N . ALA A 1 178 ? 11.119 -7.503 5.677 1.00 90.75 178 ALA A N 1
ATOM 1321 C CA . ALA A 1 178 ? 11.692 -8.774 6.121 1.00 90.75 178 ALA A CA 1
ATOM 1322 C C . ALA A 1 178 ? 10.950 -9.424 7.310 1.00 90.75 178 ALA A C 1
ATOM 1324 O O . ALA A 1 178 ? 11.517 -10.283 7.978 1.00 90.75 178 ALA A O 1
ATOM 1325 N N . GLY A 1 179 ? 9.710 -9.011 7.607 1.00 85.69 179 GLY A N 1
ATOM 1326 C CA . GLY A 1 179 ? 8.910 -9.614 8.687 1.00 85.69 179 GLY A CA 1
ATOM 1327 C C . GLY A 1 179 ? 9.209 -9.099 10.103 1.00 85.69 179 GLY A C 1
ATOM 1328 O O . GLY A 1 179 ? 8.989 -9.817 11.073 1.00 85.69 179 GLY A O 1
ATOM 1329 N N . GLY A 1 180 ? 9.732 -7.875 10.247 1.00 84.19 180 GLY A N 1
ATOM 1330 C CA . GLY A 1 180 ? 9.948 -7.235 11.559 1.00 84.19 180 GLY A CA 1
ATOM 1331 C C . GLY A 1 180 ? 8.649 -6.744 12.222 1.00 84.19 180 GLY A C 1
ATOM 1332 O O . GLY A 1 180 ? 7.633 -6.640 11.549 1.00 84.19 180 GLY A O 1
ATOM 1333 N N . PRO A 1 181 ? 8.628 -6.389 13.515 1.00 88.44 181 PRO A N 1
ATOM 1334 C CA . PRO A 1 181 ? 7.401 -5.927 14.166 1.00 88.44 181 PRO A CA 1
ATOM 1335 C C . PRO A 1 181 ? 6.827 -4.685 13.467 1.00 88.44 181 PRO A C 1
ATOM 1337 O O . PRO A 1 181 ? 7.558 -3.728 13.201 1.00 88.44 181 PRO A O 1
ATOM 1340 N N . LEU A 1 182 ? 5.523 -4.713 13.181 1.00 96.38 182 LEU A N 1
ATOM 1341 C CA . LEU A 1 182 ? 4.782 -3.549 12.702 1.00 96.38 182 LEU A CA 1
ATOM 1342 C C . LEU A 1 182 ? 4.103 -2.837 13.869 1.00 96.38 182 LEU A C 1
ATOM 1344 O O . LEU A 1 182 ? 3.647 -3.475 14.819 1.00 96.38 182 LEU A O 1
ATOM 1348 N N . GLN A 1 183 ? 3.993 -1.522 13.756 1.00 96.19 183 GLN A N 1
ATOM 1349 C CA . GLN A 1 183 ? 3.267 -0.677 14.690 1.00 96.19 183 GLN A CA 1
ATOM 1350 C C . GLN A 1 183 ? 2.249 0.173 13.931 1.00 96.19 183 GLN A C 1
ATOM 1352 O O . GLN A 1 183 ? 2.593 0.838 12.956 1.00 96.19 183 GLN A O 1
ATOM 1357 N N . LEU A 1 184 ? 0.998 0.140 14.378 1.00 95.38 184 LEU A N 1
ATOM 1358 C CA . LEU A 1 184 ? -0.065 1.034 13.935 1.00 95.38 184 LEU A CA 1
ATOM 1359 C C . LEU A 1 184 ? -0.184 2.182 14.939 1.00 95.38 184 LEU A C 1
ATOM 1361 O O . LEU A 1 184 ? -0.577 1.946 16.078 1.00 95.38 184 LEU A O 1
ATOM 1365 N N . ASP A 1 185 ? 0.103 3.411 14.516 1.00 91.25 185 ASP A N 1
ATOM 1366 C CA . ASP A 1 185 ? -0.049 4.587 15.376 1.00 91.25 185 ASP A CA 1
ATOM 1367 C C . ASP A 1 185 ? -1.431 5.223 15.197 1.00 91.25 185 ASP A C 1
ATOM 1369 O O . ASP A 1 185 ? -1.713 5.902 14.201 1.00 91.25 185 ASP A O 1
ATOM 1373 N N . LEU A 1 186 ? -2.293 5.053 16.198 1.00 89.06 186 LEU A N 1
ATOM 1374 C CA . LEU A 1 186 ? -3.549 5.785 16.305 1.00 89.06 186 LEU A CA 1
ATOM 1375 C C . LEU A 1 186 ? -3.244 7.156 16.912 1.00 89.06 186 LEU A C 1
ATOM 1377 O O . LEU A 1 186 ? -3.264 7.344 18.128 1.00 89.06 186 LEU A O 1
ATOM 1381 N N . LYS A 1 187 ? -2.903 8.124 16.053 1.00 73.81 187 LYS A N 1
ATOM 1382 C CA . LYS A 1 187 ? -2.784 9.528 16.473 1.00 73.81 187 LYS A CA 1
ATOM 1383 C C . LYS A 1 187 ? -4.099 9.961 17.139 1.00 73.81 187 LYS A C 1
ATOM 1385 O O . LYS A 1 187 ? -5.166 9.669 16.596 1.00 73.81 187 LYS A O 1
ATOM 1390 N N . ARG A 1 188 ? -3.994 10.609 18.304 1.00 53.91 188 ARG A N 1
ATOM 1391 C CA . ARG A 1 188 ? -5.124 11.269 18.975 1.00 53.91 188 ARG A CA 1
ATOM 1392 C C . ARG A 1 188 ? -5.551 12.508 18.203 1.00 53.91 188 ARG A C 1
ATOM 1394 O O . ARG A 1 188 ? -4.642 13.182 17.665 1.00 53.91 188 ARG A O 1
#

Organism: NCBI:txid3112952

Foldseek 3Di:
DDDDDDDDDDPPDDPDDQPDWDKDKFWEDDFDDQQKKKWKAFADLVRHGDDTQWIDGDDGTMDMIIGDSDDPDPVSKDWDDPSRDFVQADAWPDKPDTKIKTWIWMWMWGPPVPPRDDDPPIDTDTWFKDQDQWTKTKMAIQAFMWTDHPQGDIDGDHHGIFIWTWHDDSGIDIDGDDPGHIYIYPDD

Sequence (188 aa):
MKRAMSFLLALSAPLWARAGAVSVSGAVAGEAAPETRLAAWAVSPFGQPLQALADSALTADRFALTLPDAAPAERLRFAVGERTSWPGLVDFAGASAPVSATEVKFFVYQDANRNGVRDEGETLREVRLNAGKSDLFVVWSSAAVTVRGGGGYQADLKAGWNVMTVELRKSVKVAPYAGGPLQLDLKR

Secondary structure (DSSP, 8-state):
-----------------PPPP-EEEEEEESPPPTTEEEEEEEE-TTS-EEEEEEEEEPBTTEEEEE--SSPPPGGG-EE-STT---TT--S--EESS--EEEEEEEEEEE-TT--SS--TTSPPEEE-EEETTEEEEEEEESS-EEEE-GGG-EEEEPSEEEEEEEEESSSEEEEE--SPPEEEE---

Radius of gyration: 20.68 Å; chains: 1; bounding box: 42×78×51 Å

pLDDT: mean 89.23, std 15.87, range [35.28, 98.75]